Protein AF-A0A9D8X301-F1 (afdb_monomer_lite)

pLDDT: mean 90.21, std 11.29, range [39.44, 98.69]

Secondary structure (DSSP, 8-state):
-HHHHHHHHTT--TTS--HHHHHHHHHHHHHHHHHHHHHHHSS--HHHHHTTTHHHHHHH-TT---HHHHHHHHHHH-TTSTT-TT--SHHHHHHHHHHHHHHHHH-TT----HHHHHHHH-GGGHHHHHHHHHHHHGGG-SSEE---TTSHHHH-HHHHHHHHHHHHHHHHHHHHT---SHHHHHHHHHHHHH-S-GGGS-HHHHHHHHHHHHHHHHT--B-HHHHHHHHHHHHHHHTT-SS-EEPPGGGGGGGTT--TTSPPPPTTB--TT-

Foldseek 3Di:
DLVVLLVLLVVDDVVDLPLRNQLSLQVNLLVLLQLLCCQQQVDGDPCSVCPPVQLNVLSPDPVNDDNVVSVVVCLQPQLLHPPHPNVFDLVSLVSVQSSLQSCVVRPVPNLFHSVLCCLFPPLVCCFQNVLVCCQRPVVSLAQAGADDPVTCCNVPFVSQLVSLVVNLVLLVVLLVPADPDPVVLVVLVVVSVVGRGSVPDGSNSSNSVNQVSSCVRVVFDFASVQSSVSSVVSSVRSVVDSGRDYHDPVVSVPPPDDPSVHHDDGSGGDPVPD

Sequence (274 aa):
MRKFLAKESAKWKEGGSWRLPSVCYTLEHKLAFLEREHYLSGHYSFRGILHDMDKPFCYLNPLFKDEKKIQEFHRKHSCHHAGCAKTNKLEHLIEMYIDWDCAALTKPDKPLNAFETLVHFYPGLIHVMLPVCLVFEVESVKAEIFLHSWHYLGNWKKHNMNIYDEVKSIVYDIMRNFPKSVEEIEAIKQSYQQKPRIMECSPTEIFVLMLLKQKENLNIEIDFAKALSLVSGVYARLAKQDCFVCMPEDVHQGVSGHHYKEIKDCPYKDDAEM

Radius of gyration: 19.42 Å; chains: 1; bounding box: 55×40×49 Å

Structure (mmCIF, N/CA/C/O backbone):
data_AF-A0A9D8X301-F1
#
_entry.id   AF-A0A9D8X301-F1
#
loop_
_atom_site.group_PDB
_atom_site.id
_atom_site.type_symbol
_atom_site.label_atom_id
_atom_site.label_alt_id
_atom_site.label_comp_id
_atom_site.label_asym_id
_atom_site.label_entity_id
_atom_site.label_seq_id
_atom_site.pdbx_PDB_ins_code
_atom_site.Cartn_x
_atom_site.Cartn_y
_atom_site.Cartn_z
_atom_site.occupancy
_atom_site.B_iso_or_equiv
_atom_site.auth_seq_id
_atom_site.auth_comp_id
_atom_site.auth_asym_id
_atom_site.auth_atom_id
_atom_site.pdbx_PDB_model_num
ATOM 1 N N . MET A 1 1 ? -2.711 5.065 -26.687 1.00 83.25 1 MET A N 1
ATOM 2 C CA . MET A 1 1 ? -1.480 5.332 -25.912 1.00 83.25 1 MET A CA 1
ATOM 3 C C . MET A 1 1 ? -0.933 4.079 -25.226 1.00 83.25 1 MET A C 1
ATOM 5 O O . MET A 1 1 ? 0.119 3.632 -25.649 1.00 83.25 1 MET A O 1
ATOM 9 N N . ARG A 1 2 ? -1.636 3.440 -24.273 1.00 83.06 2 ARG A N 1
ATOM 10 C CA . ARG A 1 2 ? -1.138 2.229 -23.573 1.00 83.06 2 ARG A CA 1
ATOM 11 C C . ARG A 1 2 ? -0.643 1.096 -24.478 1.00 83.06 2 ARG A C 1
ATOM 13 O O . ARG A 1 2 ? 0.481 0.661 -24.315 1.00 83.06 2 ARG A O 1
ATOM 20 N N . LYS A 1 3 ? -1.412 0.709 -25.506 1.00 85.88 3 LYS A N 1
ATOM 21 C CA . LYS A 1 3 ? -0.984 -0.313 -26.489 1.00 85.88 3 LYS A CA 1
ATOM 22 C C . LYS A 1 3 ? 0.367 -0.002 -27.151 1.00 85.88 3 LYS A C 1
ATOM 24 O O . LYS A 1 3 ? 1.120 -0.914 -27.460 1.00 85.88 3 LYS A O 1
ATOM 29 N N . PHE A 1 4 ? 0.653 1.279 -27.396 1.00 91.88 4 PHE A N 1
ATOM 30 C CA . PHE A 1 4 ? 1.939 1.703 -27.944 1.00 91.88 4 PHE A CA 1
ATOM 31 C C . PHE A 1 4 ? 3.043 1.579 -26.891 1.00 91.88 4 PHE A C 1
ATOM 33 O O . PHE A 1 4 ? 4.066 0.971 -27.174 1.00 91.88 4 PHE A O 1
ATOM 40 N N . LEU A 1 5 ? 2.807 2.087 -25.677 1.00 91.44 5 LEU A N 1
ATOM 41 C CA . LEU A 1 5 ? 3.773 1.997 -24.580 1.00 91.44 5 LEU A CA 1
ATOM 42 C C . LEU A 1 5 ? 4.135 0.539 -24.266 1.00 91.44 5 LEU A C 1
ATOM 44 O O . LEU A 1 5 ? 5.318 0.231 -24.259 1.00 91.44 5 LEU A O 1
ATOM 48 N N . ALA A 1 6 ? 3.143 -0.350 -24.160 1.00 87.31 6 ALA A N 1
ATOM 49 C CA . ALA A 1 6 ? 3.326 -1.789 -23.953 1.00 87.31 6 ALA A CA 1
ATOM 50 C C . ALA A 1 6 ? 4.157 -2.451 -25.066 1.00 87.31 6 ALA A C 1
ATOM 52 O O . ALA A 1 6 ? 5.045 -3.267 -24.830 1.00 87.31 6 ALA A O 1
ATOM 53 N N . LYS A 1 7 ? 3.882 -2.087 -26.326 1.00 91.62 7 LYS A N 1
ATOM 54 C CA . LYS A 1 7 ? 4.617 -2.616 -27.481 1.00 91.62 7 LYS A CA 1
ATOM 55 C C . LYS A 1 7 ? 6.086 -2.187 -27.467 1.00 91.62 7 LYS A C 1
ATOM 57 O O . LYS A 1 7 ? 6.950 -2.965 -27.864 1.00 91.62 7 LYS A O 1
ATOM 62 N N . GLU A 1 8 ? 6.365 -0.947 -27.078 1.00 92.75 8 GLU A N 1
ATOM 63 C CA . GLU A 1 8 ? 7.728 -0.418 -27.025 1.00 92.75 8 GLU A CA 1
ATOM 64 C C . GLU A 1 8 ? 8.481 -0.877 -25.768 1.00 92.75 8 GLU A C 1
ATOM 66 O O . GLU A 1 8 ? 9.664 -1.201 -25.867 1.00 92.75 8 GLU A O 1
ATOM 71 N N . SER A 1 9 ? 7.808 -0.985 -24.617 1.00 90.19 9 SER A N 1
ATOM 72 C CA . SER A 1 9 ? 8.382 -1.508 -23.371 1.00 90.19 9 SER A CA 1
ATOM 73 C C . SER A 1 9 ? 8.806 -2.973 -23.519 1.00 90.19 9 SER A C 1
ATOM 75 O O . SER A 1 9 ? 9.917 -3.329 -23.129 1.00 90.19 9 SER A O 1
ATOM 77 N N . ALA A 1 10 ? 8.008 -3.795 -24.210 1.00 89.19 10 ALA A N 1
ATOM 78 C CA . ALA A 1 10 ? 8.313 -5.202 -24.497 1.00 89.19 10 ALA A CA 1
ATOM 79 C C . ALA A 1 10 ? 9.584 -5.430 -25.343 1.00 89.19 10 ALA A C 1
ATOM 81 O O . ALA A 1 10 ? 10.057 -6.560 -25.468 1.00 89.19 10 ALA A O 1
ATOM 82 N N . LYS A 1 11 ? 10.159 -4.377 -25.941 1.00 91.81 11 LYS A N 1
ATOM 83 C CA . LYS A 1 11 ? 11.434 -4.467 -26.670 1.00 91.81 11 LYS A CA 1
ATOM 84 C C . LYS A 1 11 ? 12.654 -4.440 -25.747 1.00 91.81 11 LYS A C 1
ATOM 86 O O . LYS A 1 11 ? 13.761 -4.657 -26.241 1.00 91.81 11 LYS A O 1
ATOM 91 N N . TRP A 1 12 ? 12.478 -4.156 -24.452 1.00 91.00 12 TRP A N 1
ATOM 92 C CA . TRP A 1 12 ? 13.572 -4.141 -23.482 1.00 91.00 12 TRP A CA 1
ATOM 93 C C . TRP A 1 12 ? 14.239 -5.521 -23.394 1.00 91.00 12 TRP A C 1
ATOM 95 O O . TRP A 1 12 ? 13.564 -6.547 -23.302 1.00 91.00 12 TRP A O 1
ATOM 105 N N . LYS A 1 13 ? 15.575 -5.548 -23.433 1.00 87.62 13 LYS A N 1
ATOM 106 C CA . LYS A 1 13 ? 16.395 -6.757 -23.282 1.00 87.62 13 LYS A CA 1
ATOM 107 C C . LYS A 1 13 ? 17.695 -6.406 -22.573 1.00 87.62 13 LYS A C 1
ATOM 109 O O . LYS A 1 13 ? 18.278 -5.355 -22.848 1.00 87.62 13 LYS A O 1
ATOM 114 N N . GLU A 1 14 ? 18.184 -7.307 -21.726 1.00 83.62 14 GLU A N 1
ATOM 115 C CA . GLU A 1 14 ? 19.493 -7.147 -21.093 1.00 83.62 14 GLU A CA 1
ATOM 116 C C . GLU A 1 14 ? 20.600 -7.045 -22.160 1.00 83.62 14 GLU A C 1
ATOM 118 O O . GLU A 1 14 ? 20.619 -7.798 -23.133 1.00 83.62 14 GLU A O 1
ATOM 123 N N . GLY A 1 15 ? 21.483 -6.051 -22.021 1.00 81.94 15 GLY A N 1
ATOM 124 C CA . GLY A 1 15 ? 22.527 -5.742 -23.009 1.00 81.94 15 GLY A CA 1
ATOM 125 C C . GLY A 1 15 ? 22.038 -5.051 -24.294 1.00 81.94 15 GLY A C 1
ATOM 126 O O . GLY A 1 15 ? 22.860 -4.716 -25.144 1.00 81.94 15 GLY A O 1
ATOM 127 N N . GLY A 1 16 ? 20.730 -4.814 -24.446 1.00 87.75 16 GLY A N 1
ATOM 128 C CA . GLY A 1 16 ? 20.130 -4.123 -25.590 1.00 87.75 16 GLY A CA 1
ATOM 129 C C . GLY A 1 16 ? 19.962 -2.609 -25.404 1.00 87.75 16 GLY A C 1
ATOM 130 O O . GLY A 1 16 ? 20.385 -2.016 -24.410 1.00 87.75 16 GLY A O 1
ATOM 131 N N . SER A 1 17 ? 19.302 -1.962 -26.374 1.00 89.25 17 SER A N 1
ATOM 132 C CA . SER A 1 17 ? 18.872 -0.564 -26.230 1.00 89.25 17 SER A CA 1
ATOM 133 C C . SER A 1 17 ? 17.761 -0.477 -25.188 1.00 89.25 17 SER A C 1
ATOM 135 O O . SER A 1 17 ? 16.664 -0.986 -25.403 1.00 89.25 17 SER A O 1
ATOM 137 N N . TRP A 1 18 ? 18.051 0.169 -24.064 1.00 93.06 18 TRP A N 1
ATOM 138 C CA . TRP A 1 18 ? 17.139 0.232 -22.924 1.00 93.06 18 TRP A CA 1
ATOM 139 C C . TRP A 1 18 ? 16.389 1.563 -22.822 1.00 93.06 18 TRP A C 1
ATOM 141 O O . TRP A 1 18 ? 15.265 1.580 -22.350 1.00 93.06 18 TRP A O 1
ATOM 151 N N . ARG A 1 19 ? 16.936 2.680 -23.326 1.00 93.94 19 ARG A N 1
ATOM 152 C CA . ARG A 1 19 ? 16.381 4.029 -23.075 1.00 93.94 19 ARG A CA 1
ATOM 153 C C . ARG A 1 19 ? 14.895 4.165 -23.408 1.00 93.94 19 ARG A C 1
ATOM 155 O O . ARG A 1 19 ? 14.101 4.481 -22.530 1.00 93.94 19 ARG A O 1
ATOM 162 N N . LEU A 1 20 ? 14.521 3.945 -24.670 1.00 93.75 20 LEU A N 1
ATOM 163 C CA . LEU A 1 20 ? 13.129 4.092 -25.103 1.00 93.75 20 LEU A CA 1
ATOM 164 C C . LEU A 1 20 ? 12.215 3.031 -24.462 1.00 93.75 20 LEU A C 1
ATOM 166 O O . LEU A 1 20 ? 11.181 3.429 -23.926 1.00 93.75 20 LEU A O 1
ATOM 170 N N . PRO A 1 21 ? 12.579 1.732 -24.426 1.00 94.38 21 PRO A N 1
ATOM 171 C CA . PRO A 1 21 ? 11.776 0.740 -23.716 1.00 94.38 21 PRO A CA 1
ATOM 172 C C . PRO A 1 21 ? 11.538 1.076 -22.238 1.00 94.38 21 PRO A C 1
ATOM 174 O O . PRO A 1 21 ? 10.399 1.002 -21.786 1.00 94.38 21 PRO A O 1
ATOM 177 N N . SER A 1 22 ? 12.560 1.528 -21.504 1.00 93.75 22 SER A N 1
ATOM 178 C CA . SER A 1 22 ? 12.440 1.895 -20.087 1.00 93.75 22 SER A CA 1
ATOM 179 C C . SER A 1 22 ? 11.596 3.156 -19.886 1.00 93.75 22 SER A C 1
ATOM 181 O O . SER A 1 22 ? 10.803 3.211 -18.950 1.00 93.75 22 SER A O 1
ATOM 183 N N . VAL A 1 23 ? 11.677 4.142 -20.791 1.00 95.06 23 VAL A N 1
ATOM 184 C CA . VAL A 1 23 ? 10.749 5.292 -20.804 1.00 95.06 23 VAL A CA 1
ATOM 185 C C . VAL A 1 23 ? 9.314 4.814 -20.993 1.00 95.06 23 VAL A C 1
ATOM 187 O O . VAL A 1 23 ? 8.436 5.184 -20.216 1.00 95.06 23 VAL A O 1
ATOM 190 N N . CYS A 1 24 ? 9.064 3.993 -22.014 1.00 94.31 24 CYS A N 1
ATOM 191 C CA . CYS A 1 24 ? 7.724 3.502 -22.314 1.00 94.31 24 CYS A CA 1
ATOM 192 C C . CYS A 1 24 ? 7.155 2.669 -21.164 1.00 94.31 24 CYS A C 1
ATOM 194 O O . CYS A 1 24 ? 5.998 2.863 -20.804 1.00 94.31 24 CYS A O 1
ATOM 196 N N . TYR A 1 25 ? 7.986 1.832 -20.544 1.00 92.06 25 TYR A N 1
ATOM 197 C CA . TYR A 1 25 ? 7.640 1.061 -19.357 1.00 92.06 25 TYR A CA 1
ATOM 198 C C . TYR A 1 25 ? 7.258 1.954 -18.173 1.00 92.06 25 TYR A C 1
ATOM 200 O O . TYR A 1 25 ? 6.206 1.764 -17.565 1.00 92.06 25 TYR A O 1
ATOM 208 N N . THR A 1 26 ? 8.073 2.965 -17.856 1.00 93.56 26 THR A N 1
ATOM 209 C CA . THR A 1 26 ? 7.761 3.887 -16.758 1.00 93.56 26 THR A CA 1
ATOM 210 C C . THR A 1 26 ? 6.474 4.665 -17.020 1.00 93.56 26 THR A C 1
ATOM 212 O O . THR A 1 26 ? 5.656 4.817 -16.118 1.00 93.56 26 THR A O 1
ATOM 215 N N . LEU A 1 27 ? 6.245 5.121 -18.254 1.00 94.62 27 LEU A N 1
ATOM 216 C CA . LEU A 1 27 ? 5.008 5.820 -18.607 1.00 94.62 27 LEU A CA 1
ATOM 217 C C . LEU A 1 27 ? 3.783 4.897 -18.561 1.00 94.62 27 LEU A C 1
ATOM 219 O O . LEU A 1 27 ? 2.708 5.335 -18.164 1.00 94.62 27 LEU A O 1
ATOM 223 N N . GLU A 1 28 ? 3.928 3.630 -18.946 1.00 92.50 28 GLU A N 1
ATOM 224 C CA . GLU A 1 28 ? 2.868 2.628 -18.823 1.00 92.50 28 GLU A CA 1
ATOM 225 C C . GLU A 1 28 ? 2.497 2.388 -17.356 1.00 92.50 28 GLU A C 1
ATOM 227 O O . GLU A 1 28 ? 1.317 2.466 -17.007 1.00 92.50 28 GLU A O 1
ATOM 232 N N . HIS A 1 29 ? 3.497 2.190 -16.490 1.00 92.62 29 HIS A N 1
ATOM 233 C CA . HIS A 1 29 ? 3.299 2.055 -15.047 1.00 92.62 29 HIS A CA 1
ATOM 234 C C . HIS A 1 29 ? 2.656 3.295 -14.437 1.00 92.62 29 HIS A C 1
ATOM 236 O O . HIS A 1 29 ? 1.669 3.166 -13.727 1.00 92.62 29 HIS A O 1
ATOM 242 N N . LYS A 1 30 ? 3.117 4.494 -14.796 1.00 94.06 30 LYS A N 1
ATOM 243 C CA . LYS A 1 30 ? 2.513 5.747 -14.338 1.00 94.06 30 LYS A CA 1
ATOM 244 C C . LYS A 1 30 ? 1.034 5.861 -14.721 1.00 94.06 30 LYS A C 1
ATOM 246 O O . LYS A 1 30 ? 0.227 6.343 -13.935 1.00 94.06 30 LYS A O 1
ATOM 251 N N . LEU A 1 31 ? 0.646 5.428 -15.923 1.00 93.00 31 LEU A N 1
ATOM 252 C CA . LEU A 1 31 ? -0.770 5.411 -16.305 1.00 93.00 31 LEU A CA 1
ATOM 253 C C . LEU A 1 31 ? -1.571 4.405 -15.472 1.00 93.00 31 LEU A C 1
ATOM 255 O O . LEU A 1 31 ? -2.740 4.652 -15.205 1.00 93.00 31 LEU A O 1
ATOM 259 N N . ALA A 1 32 ? -0.994 3.253 -15.121 1.00 92.50 32 ALA A N 1
ATOM 260 C CA . ALA A 1 32 ? -1.625 2.286 -14.217 1.00 92.50 32 ALA A CA 1
ATOM 261 C C . ALA A 1 32 ? -1.745 2.840 -12.791 1.00 92.50 32 ALA A C 1
ATOM 263 O O . ALA A 1 32 ? -2.814 2.740 -12.197 1.00 92.50 32 ALA A O 1
ATOM 264 N N . PHE A 1 33 ? -0.699 3.512 -12.306 1.00 94.62 33 PHE A N 1
ATOM 265 C CA . PHE A 1 33 ? -0.686 4.228 -11.037 1.00 94.62 33 PHE A CA 1
ATOM 266 C C . PHE A 1 33 ? -1.807 5.262 -10.976 1.00 94.62 33 PHE A C 1
ATOM 268 O O . PHE A 1 33 ? -2.612 5.224 -10.059 1.00 94.62 33 PHE A O 1
ATOM 275 N N . LEU A 1 34 ? -1.903 6.158 -11.966 1.00 94.50 34 LEU A N 1
ATOM 276 C CA . LEU A 1 34 ? -2.914 7.220 -11.985 1.00 94.50 34 LEU A CA 1
ATOM 277 C C . LEU A 1 34 ? -4.338 6.661 -12.017 1.00 94.50 34 LEU A C 1
ATOM 279 O O . LEU A 1 34 ? -5.207 7.153 -11.305 1.00 94.50 34 LEU A O 1
ATOM 283 N N . GLU A 1 35 ? -4.593 5.636 -12.831 1.00 93.12 35 GLU A N 1
ATOM 284 C CA . GLU A 1 35 ? -5.905 4.981 -12.841 1.00 93.12 35 GLU A CA 1
ATOM 285 C C . GLU A 1 35 ? -6.232 4.340 -11.493 1.00 93.12 35 GLU A C 1
ATOM 287 O O . GLU A 1 35 ? -7.360 4.467 -11.020 1.00 93.12 35 GLU A O 1
ATOM 292 N N . ARG A 1 36 ? -5.254 3.690 -10.852 1.00 93.81 36 ARG A N 1
ATOM 293 C CA . ARG A 1 36 ? -5.460 3.074 -9.543 1.00 93.81 36 ARG A CA 1
ATOM 294 C C . ARG A 1 36 ? -5.598 4.113 -8.428 1.00 93.81 36 ARG A C 1
ATOM 296 O O . ARG A 1 36 ? -6.423 3.917 -7.545 1.00 93.81 36 ARG A O 1
ATOM 303 N N . GLU A 1 37 ? -4.870 5.225 -8.495 1.00 95.44 37 GLU A N 1
ATOM 304 C CA . GLU A 1 37 ? -5.028 6.373 -7.598 1.00 95.44 37 GLU A CA 1
ATOM 305 C C . GLU A 1 37 ? -6.455 6.906 -7.684 1.00 95.44 37 GLU A C 1
ATOM 307 O O . GLU A 1 37 ? -7.156 6.901 -6.679 1.00 95.44 37 GLU A O 1
ATOM 312 N N . HIS A 1 38 ? -6.922 7.250 -8.886 1.00 94.75 38 HIS A N 1
ATOM 313 C CA . HIS A 1 38 ? -8.284 7.735 -9.092 1.00 94.75 38 HIS A CA 1
ATOM 314 C C . HIS A 1 38 ? -9.337 6.728 -8.625 1.00 94.75 38 HIS A C 1
ATOM 316 O O . HIS A 1 38 ? -10.303 7.109 -7.971 1.00 94.75 38 HIS A O 1
ATOM 322 N N . TYR A 1 39 ? -9.146 5.440 -8.918 1.00 93.94 39 TYR A N 1
ATOM 323 C CA . TYR A 1 39 ? -10.039 4.392 -8.432 1.00 93.94 39 TYR A CA 1
ATOM 324 C C . TYR A 1 39 ? -10.115 4.365 -6.898 1.00 93.94 39 TYR A C 1
ATOM 326 O O . TYR A 1 39 ? -11.195 4.189 -6.353 1.00 93.94 39 TYR A O 1
ATOM 334 N N . LEU A 1 40 ? -8.999 4.547 -6.189 1.00 93.75 40 LEU A N 1
ATOM 335 C CA . LEU A 1 40 ? -8.947 4.436 -4.726 1.00 93.75 40 LEU A CA 1
ATOM 336 C C . LEU A 1 40 ? -9.224 5.744 -3.972 1.00 93.75 40 LEU A C 1
ATOM 338 O O . LEU A 1 40 ? -9.541 5.693 -2.788 1.00 93.75 40 LEU A O 1
ATOM 342 N N . SER A 1 41 ? -9.029 6.905 -4.595 1.00 92.88 41 SER A N 1
ATOM 343 C CA . SER A 1 41 ? -9.106 8.213 -3.929 1.00 92.88 41 SER A CA 1
ATOM 344 C C . SER A 1 41 ? -10.104 9.175 -4.569 1.00 92.88 41 SER A C 1
ATOM 346 O O . SER A 1 41 ? -10.379 10.219 -3.990 1.00 92.88 41 SER A O 1
ATOM 348 N N . GLY A 1 42 ? -10.621 8.870 -5.760 1.00 92.50 42 GLY A N 1
ATOM 349 C CA . GLY A 1 42 ? -11.494 9.761 -6.524 1.00 92.50 42 GLY A CA 1
ATOM 350 C C . GLY A 1 42 ? -10.787 10.941 -7.197 1.00 92.50 42 GLY A C 1
ATOM 351 O O . GLY A 1 42 ? -11.449 11.758 -7.836 1.00 92.50 42 GLY A O 1
ATOM 352 N N . HIS A 1 43 ? -9.458 11.062 -7.093 1.00 91.81 43 HIS A N 1
ATOM 353 C CA . HIS A 1 43 ? -8.710 12.175 -7.686 1.00 91.81 43 HIS A CA 1
ATOM 354 C C . HIS A 1 43 ? -7.332 11.768 -8.212 1.00 91.81 43 HIS A C 1
ATOM 356 O O . HIS A 1 43 ? -6.827 10.683 -7.938 1.00 91.81 43 HIS A O 1
ATOM 362 N N . TYR A 1 44 ? -6.723 12.669 -8.986 1.00 94.12 44 TYR A N 1
ATOM 363 C CA . TYR A 1 44 ? -5.329 12.569 -9.412 1.00 94.12 44 TYR A CA 1
ATOM 364 C C . TYR A 1 44 ? -4.499 13.572 -8.618 1.00 94.12 44 TYR A C 1
ATOM 366 O O . TYR A 1 44 ? -4.671 14.786 -8.772 1.00 94.12 44 TYR A O 1
ATOM 374 N N . SER A 1 45 ? -3.579 13.093 -7.786 1.00 93.88 45 SER A N 1
ATOM 375 C CA . SER A 1 45 ? -2.763 13.990 -6.974 1.00 93.88 45 SER A CA 1
ATOM 376 C C . SER A 1 45 ? -1.589 14.551 -7.779 1.00 93.88 45 SER A C 1
ATOM 378 O O . SER A 1 45 ? -1.100 13.946 -8.735 1.00 93.88 45 SER A O 1
ATOM 380 N N . PHE A 1 46 ? -1.044 15.697 -7.358 1.00 9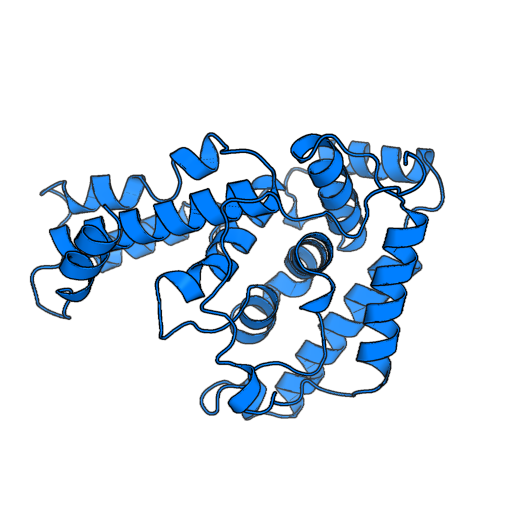3.88 46 PHE A N 1
ATOM 381 C CA . PHE A 1 46 ? 0.210 16.205 -7.934 1.00 93.88 46 PHE A CA 1
ATOM 382 C C . PHE A 1 46 ? 1.363 15.194 -7.815 1.00 93.88 46 PHE A C 1
ATOM 384 O O . PHE A 1 46 ? 2.225 15.145 -8.690 1.00 93.88 46 PHE A O 1
ATOM 391 N N . ARG A 1 47 ? 1.370 14.374 -6.754 1.00 91.88 47 ARG A N 1
ATOM 392 C CA . ARG A 1 47 ? 2.358 13.305 -6.554 1.00 91.88 47 ARG A CA 1
ATOM 393 C C . ARG A 1 47 ? 2.174 12.196 -7.580 1.00 91.88 47 ARG A C 1
ATOM 395 O O . ARG A 1 47 ? 3.147 11.852 -8.236 1.00 91.88 47 ARG A O 1
ATOM 402 N N . GLY A 1 48 ? 0.942 11.739 -7.807 1.00 92.69 48 GLY A N 1
ATOM 403 C CA . GLY A 1 48 ? 0.620 10.780 -8.865 1.00 92.69 48 GLY A CA 1
ATOM 404 C C . GLY A 1 48 ? 0.967 11.301 -10.262 1.00 92.69 48 GLY A C 1
ATOM 405 O O . GLY A 1 48 ? 1.566 10.600 -11.075 1.00 92.69 48 GLY A O 1
ATOM 406 N N . ILE A 1 49 ? 0.693 12.579 -10.544 1.00 93.38 49 ILE A N 1
ATOM 407 C CA . ILE A 1 49 ? 1.047 13.209 -11.829 1.00 93.38 49 ILE A CA 1
ATOM 408 C C . ILE A 1 49 ? 2.568 13.275 -12.031 1.00 93.38 49 ILE A C 1
ATOM 410 O O . ILE A 1 49 ? 3.035 13.191 -13.171 1.00 93.38 49 ILE A O 1
ATOM 414 N N . LEU A 1 50 ? 3.355 13.414 -10.965 1.00 93.44 50 LEU A N 1
ATOM 415 C CA . LEU A 1 50 ? 4.820 13.437 -11.021 1.00 93.44 50 LEU A CA 1
ATOM 416 C C . LEU A 1 50 ? 5.467 12.076 -10.734 1.00 93.44 50 LEU A C 1
ATOM 418 O O . LEU A 1 50 ? 6.692 11.971 -10.814 1.00 93.44 50 LEU A O 1
ATOM 422 N N . HIS A 1 51 ? 4.664 11.049 -10.458 1.00 93.56 51 HIS A N 1
ATOM 423 C CA . HIS A 1 51 ? 5.126 9.721 -10.089 1.00 93.56 51 HIS A CA 1
ATOM 424 C C . HIS A 1 51 ? 6.106 9.177 -11.137 1.00 93.56 51 HIS A C 1
ATOM 426 O O . HIS A 1 51 ? 5.831 9.211 -12.343 1.00 93.56 51 HIS A O 1
ATOM 432 N N . ASP A 1 52 ? 7.275 8.738 -10.663 1.00 93.06 52 ASP A N 1
ATOM 433 C CA . ASP A 1 52 ? 8.385 8.196 -11.452 1.00 93.06 52 ASP A CA 1
ATOM 434 C C . ASP A 1 52 ? 8.921 9.083 -12.596 1.00 93.06 52 ASP A C 1
ATOM 436 O O . ASP A 1 52 ? 9.708 8.622 -13.425 1.00 93.06 52 ASP A O 1
ATOM 440 N N . MET A 1 53 ? 8.554 10.367 -12.676 1.00 93.50 53 MET A N 1
ATOM 441 C CA . MET A 1 53 ? 8.939 11.230 -13.806 1.00 93.50 53 MET A CA 1
ATOM 442 C C . MET A 1 53 ? 10.437 11.578 -13.852 1.00 93.50 53 MET A C 1
ATOM 444 O O . MET A 1 53 ? 10.938 12.001 -14.898 1.00 93.50 53 MET A O 1
ATOM 448 N N . ASP A 1 54 ? 11.175 11.354 -12.764 1.00 92.31 54 ASP A N 1
ATOM 449 C CA . ASP A 1 54 ? 12.636 11.449 -12.731 1.00 92.31 54 ASP A CA 1
ATOM 450 C C . ASP A 1 54 ? 13.307 10.383 -13.616 1.00 92.31 54 ASP A C 1
ATOM 452 O O . ASP A 1 54 ? 14.347 10.656 -14.224 1.00 92.31 54 ASP A O 1
ATOM 456 N N . LYS A 1 55 ? 12.695 9.198 -13.761 1.00 92.50 55 LYS A N 1
ATOM 457 C CA . LYS A 1 55 ? 13.214 8.101 -14.592 1.00 92.50 55 LYS A CA 1
ATOM 458 C C . LYS A 1 55 ? 13.212 8.453 -16.083 1.00 92.50 55 LYS A C 1
ATOM 460 O O . LYS A 1 55 ? 14.304 8.465 -16.650 1.00 92.50 55 LYS A O 1
ATOM 465 N N . PRO A 1 56 ? 12.081 8.803 -16.745 1.00 93.38 56 PRO A N 1
ATOM 466 C CA . PRO A 1 56 ? 12.091 9.187 -18.154 1.00 93.38 56 PRO A CA 1
ATOM 467 C C . PRO A 1 56 ? 13.034 10.350 -18.444 1.00 93.38 56 PRO A C 1
ATOM 469 O O . PRO A 1 56 ? 13.725 10.335 -19.462 1.00 93.38 56 PRO A O 1
ATOM 472 N N . PHE A 1 57 ? 13.110 11.325 -17.532 1.00 93.19 57 PHE A N 1
ATOM 473 C CA . PHE A 1 57 ? 14.055 12.429 -17.648 1.00 93.19 57 PHE A CA 1
ATOM 474 C C . PHE A 1 57 ? 15.507 11.925 -17.688 1.00 93.19 57 PHE A C 1
ATOM 476 O O . PHE A 1 57 ? 16.261 12.273 -18.600 1.00 93.19 57 PHE A O 1
ATOM 483 N N . CYS A 1 58 ? 15.894 11.048 -16.758 1.00 93.62 58 CYS A N 1
ATOM 484 C CA . CYS A 1 58 ? 17.228 10.448 -16.736 1.00 93.62 58 CYS A CA 1
ATOM 485 C C . CYS A 1 58 ? 17.487 9.519 -17.938 1.00 93.62 58 CYS A C 1
ATOM 487 O O . CYS A 1 58 ? 18.578 9.538 -18.504 1.00 93.62 58 CYS A O 1
ATOM 489 N N . TYR A 1 59 ? 16.501 8.724 -18.364 1.00 94.12 59 TYR A N 1
ATOM 490 C CA . TYR A 1 59 ? 16.629 7.800 -19.496 1.00 94.12 59 TYR A CA 1
ATOM 491 C C . TYR A 1 59 ? 16.813 8.514 -20.832 1.00 94.12 59 TYR A C 1
ATOM 493 O O . TYR A 1 59 ? 17.533 8.008 -21.693 1.00 94.12 59 TYR A O 1
ATOM 501 N N . LEU A 1 60 ? 16.190 9.677 -21.021 1.00 93.25 60 LEU A N 1
ATOM 502 C CA . LEU A 1 60 ? 16.331 10.474 -22.241 1.00 93.25 60 LEU A CA 1
ATOM 503 C C . LEU A 1 60 ? 17.588 11.349 -22.233 1.00 93.25 60 LEU A C 1
ATOM 505 O O . LEU A 1 60 ? 18.067 11.740 -23.296 1.00 93.25 60 LEU A O 1
ATOM 509 N N . ASN A 1 61 ? 18.157 11.628 -21.060 1.00 92.75 61 ASN A N 1
ATOM 510 C CA . ASN A 1 61 ? 19.360 12.436 -20.951 1.00 92.75 61 ASN A CA 1
ATOM 511 C C . ASN A 1 61 ? 20.625 11.602 -21.286 1.00 92.75 61 ASN A C 1
ATOM 513 O O . ASN A 1 61 ? 20.932 10.617 -20.600 1.00 92.75 61 ASN A O 1
ATOM 517 N N . PRO A 1 62 ? 21.403 11.985 -22.322 1.00 89.88 62 PRO A N 1
ATOM 518 C CA . PRO A 1 62 ? 22.570 11.226 -22.778 1.00 89.88 62 PRO A CA 1
ATOM 519 C C . PRO A 1 62 ? 23.725 11.196 -21.766 1.00 89.88 62 PRO A C 1
ATOM 521 O O . PRO A 1 62 ? 24.613 10.350 -21.887 1.00 89.88 62 PRO A O 1
ATOM 524 N N . LEU A 1 63 ? 23.717 12.076 -20.758 1.00 91.19 63 LEU A N 1
ATOM 525 C CA . LEU A 1 63 ? 24.727 12.102 -19.698 1.00 91.19 63 LEU A CA 1
ATOM 526 C C . LEU A 1 63 ? 24.650 10.867 -18.787 1.00 91.19 63 LEU A C 1
ATOM 528 O O . LEU A 1 63 ? 25.678 10.418 -18.280 1.00 91.19 63 LEU A O 1
ATOM 532 N N . PHE A 1 64 ? 23.467 10.269 -18.616 1.00 91.12 64 PHE A N 1
ATOM 533 C CA . PHE A 1 64 ? 23.315 9.041 -17.837 1.00 91.12 64 PHE A CA 1
ATOM 534 C C . PHE A 1 64 ? 23.483 7.824 -18.738 1.00 91.12 64 PHE A C 1
ATOM 536 O O . PHE A 1 64 ? 22.688 7.611 -19.647 1.00 91.12 64 PHE A O 1
ATOM 543 N N . LYS A 1 65 ? 24.521 7.019 -18.502 1.00 89.44 65 LYS A N 1
ATOM 544 C CA . LYS A 1 65 ? 24.886 5.883 -19.370 1.00 89.44 65 LYS A CA 1
ATOM 545 C C . LYS A 1 65 ? 24.437 4.516 -18.853 1.00 89.44 65 LYS A C 1
ATOM 547 O O . LYS A 1 65 ? 24.559 3.537 -19.578 1.00 89.44 65 LYS A O 1
ATOM 552 N N . ASP A 1 66 ? 23.939 4.453 -17.624 1.00 91.31 66 ASP A N 1
ATOM 553 C CA . ASP A 1 66 ? 23.683 3.204 -16.911 1.00 91.31 66 ASP A CA 1
ATOM 554 C C . ASP A 1 66 ? 22.270 3.207 -16.323 1.00 91.31 66 ASP A C 1
ATOM 556 O O . ASP A 1 66 ? 21.963 3.984 -15.416 1.00 91.31 66 ASP A O 1
ATOM 560 N N . GLU A 1 67 ? 21.417 2.332 -16.852 1.00 92.38 67 GLU A N 1
ATOM 561 C CA . GLU A 1 67 ? 20.042 2.158 -16.391 1.00 92.38 67 GLU A CA 1
ATOM 562 C C . GLU A 1 67 ? 19.978 1.740 -14.919 1.00 92.38 67 GLU A C 1
ATOM 564 O O . GLU A 1 67 ? 19.157 2.267 -14.164 1.00 92.38 67 GLU A O 1
ATOM 569 N N . LYS A 1 68 ? 20.856 0.824 -14.487 1.00 91.50 68 LYS A N 1
ATOM 570 C CA . LYS A 1 68 ? 20.831 0.271 -13.127 1.00 91.50 68 LYS A CA 1
ATOM 571 C C . LYS A 1 68 ? 21.110 1.370 -12.106 1.00 91.50 68 LYS A C 1
ATOM 573 O O . LYS A 1 68 ? 20.381 1.472 -11.122 1.00 91.50 68 LYS A O 1
ATOM 578 N N . LYS A 1 69 ? 22.059 2.267 -12.395 1.00 93.19 69 LYS A N 1
ATOM 579 C CA . LYS A 1 69 ? 22.347 3.435 -11.541 1.00 93.19 69 LYS A CA 1
ATOM 580 C C . LYS A 1 69 ? 21.178 4.411 -11.443 1.00 93.19 69 LYS A C 1
ATOM 582 O O . LYS A 1 69 ? 20.935 4.945 -10.364 1.00 93.19 69 LYS A O 1
ATOM 587 N N . ILE A 1 70 ? 20.442 4.637 -12.534 1.00 92.94 70 ILE A N 1
ATOM 588 C CA . ILE A 1 70 ? 19.235 5.483 -12.509 1.00 92.94 70 ILE A CA 1
ATOM 589 C C . ILE A 1 70 ? 18.175 4.842 -11.604 1.00 92.94 70 ILE A C 1
ATOM 591 O O . ILE A 1 70 ? 17.611 5.514 -10.745 1.00 92.94 70 ILE A O 1
ATOM 595 N N . GLN A 1 71 ? 17.951 3.532 -11.744 1.00 91.00 71 GLN A N 1
ATOM 596 C CA . GLN A 1 71 ? 17.003 2.789 -10.910 1.00 91.00 71 GLN A CA 1
ATOM 597 C C . GLN A 1 71 ? 17.404 2.793 -9.425 1.00 91.00 71 GLN A C 1
ATOM 599 O O . GLN A 1 71 ? 16.556 2.967 -8.554 1.00 91.00 71 GLN A O 1
ATOM 604 N N . GLU A 1 72 ? 18.690 2.615 -9.114 1.00 91.62 72 GLU A N 1
ATOM 605 C CA . GLU A 1 72 ? 19.218 2.691 -7.745 1.00 91.62 72 GLU A CA 1
ATOM 606 C C . GLU A 1 72 ? 19.057 4.086 -7.142 1.00 91.62 72 GLU A C 1
ATOM 608 O O . GLU A 1 72 ? 18.603 4.216 -6.003 1.00 91.62 72 GLU A O 1
ATOM 613 N N . PHE A 1 73 ? 19.394 5.127 -7.908 1.00 91.31 73 PHE A N 1
ATOM 614 C CA . PHE A 1 73 ? 19.215 6.510 -7.487 1.00 91.31 73 PHE A CA 1
ATOM 615 C C . PHE A 1 73 ? 17.749 6.802 -7.173 1.00 91.31 73 PHE A C 1
ATOM 617 O O . PHE A 1 73 ? 17.455 7.341 -6.106 1.00 91.31 73 PHE A O 1
ATOM 624 N N . HIS A 1 74 ? 16.847 6.404 -8.068 1.00 92.31 74 HIS A N 1
ATOM 625 C CA . HIS A 1 74 ? 15.416 6.566 -7.885 1.00 92.31 74 HIS A CA 1
ATOM 626 C C . HIS A 1 74 ? 14.932 5.865 -6.607 1.00 92.31 74 HIS A C 1
ATOM 628 O O . HIS A 1 74 ? 14.387 6.518 -5.723 1.00 92.31 74 HIS A O 1
ATOM 634 N N . ARG A 1 75 ? 15.229 4.567 -6.429 1.00 89.44 75 ARG A N 1
ATOM 635 C CA . ARG A 1 75 ? 14.832 3.812 -5.221 1.00 89.44 75 ARG A CA 1
ATOM 636 C C . ARG A 1 75 ? 15.329 4.459 -3.927 1.00 89.44 75 ARG A C 1
ATOM 638 O O . ARG A 1 75 ? 14.637 4.446 -2.917 1.00 89.44 75 ARG A O 1
ATOM 645 N N . LYS A 1 76 ? 16.533 5.036 -3.951 1.00 88.06 76 LYS A N 1
ATOM 646 C CA . LYS A 1 76 ? 17.131 5.690 -2.781 1.00 88.06 76 LYS A CA 1
ATOM 647 C C . LYS A 1 76 ? 16.439 7.007 -2.407 1.00 88.06 76 LYS A C 1
ATOM 649 O O . LYS A 1 76 ? 16.416 7.355 -1.226 1.00 88.06 76 LYS A O 1
ATOM 654 N N . HIS A 1 77 ? 15.918 7.758 -3.378 1.00 86.88 77 HIS A N 1
ATOM 655 C CA . HIS A 1 77 ? 15.424 9.124 -3.152 1.00 86.88 77 HIS A CA 1
ATOM 656 C C . HIS A 1 77 ? 13.906 9.281 -3.259 1.00 86.88 77 HIS A C 1
ATOM 658 O O . HIS A 1 77 ? 13.387 10.283 -2.766 1.00 86.88 77 HIS A O 1
ATOM 664 N N . SER A 1 78 ? 13.212 8.311 -3.846 1.00 89.00 78 SER A N 1
ATOM 665 C CA . SER A 1 78 ? 11.760 8.295 -3.973 1.00 89.00 78 SER A CA 1
ATOM 666 C C . SER A 1 78 ? 11.112 7.783 -2.692 1.00 89.00 78 SER A C 1
ATOM 668 O O . SER A 1 78 ? 11.271 6.625 -2.311 1.00 89.00 78 SER A O 1
ATOM 670 N N . CYS A 1 79 ? 10.364 8.659 -2.021 1.00 89.38 79 CYS A N 1
ATOM 671 C CA . CYS A 1 79 ? 9.797 8.398 -0.698 1.00 89.38 79 CYS A CA 1
ATOM 672 C C . CYS A 1 79 ? 8.760 7.262 -0.655 1.00 89.38 79 CYS A C 1
ATOM 674 O O . CYS A 1 79 ? 8.456 6.785 0.435 1.00 89.38 79 CYS A O 1
ATOM 676 N N . HIS A 1 80 ? 8.212 6.847 -1.798 1.00 87.44 80 HIS A N 1
ATOM 677 C CA . HIS A 1 80 ? 7.269 5.730 -1.907 1.00 87.44 80 HIS A CA 1
ATOM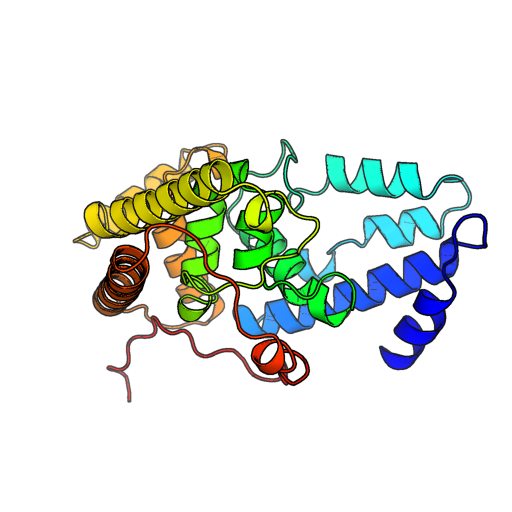 678 C C . HIS A 1 80 ? 7.959 4.360 -2.047 1.00 87.44 80 HIS A C 1
ATOM 680 O O . HIS A 1 80 ? 7.285 3.338 -2.040 1.00 87.44 80 HIS A O 1
ATOM 686 N N . HIS A 1 81 ? 9.297 4.300 -2.138 1.00 88.44 81 HIS A N 1
ATOM 687 C CA . HIS A 1 81 ? 10.023 3.023 -2.145 1.00 88.44 81 HIS A CA 1
ATOM 688 C C . HIS A 1 81 ? 10.313 2.531 -0.730 1.00 88.44 81 HIS A C 1
ATOM 690 O O . HIS A 1 81 ? 10.724 3.292 0.152 1.00 88.44 81 HIS A O 1
ATOM 696 N N . ALA A 1 82 ? 10.177 1.219 -0.540 1.00 81.19 82 ALA A N 1
ATOM 697 C CA . ALA A 1 82 ? 10.574 0.546 0.687 1.00 81.19 82 ALA A CA 1
ATOM 698 C C . ALA A 1 82 ? 12.057 0.814 1.011 1.00 81.19 82 ALA A C 1
ATOM 700 O O . ALA A 1 82 ? 12.935 0.663 0.160 1.00 81.19 82 ALA A O 1
ATOM 701 N N . GLY A 1 83 ? 12.336 1.209 2.256 1.00 77.62 83 GLY A N 1
ATOM 702 C CA . GLY A 1 83 ? 13.692 1.518 2.725 1.00 77.62 83 GLY A CA 1
ATOM 703 C C . GLY A 1 83 ? 14.184 2.935 2.405 1.00 77.62 83 GLY A C 1
ATOM 704 O O . GLY A 1 83 ? 15.319 3.272 2.751 1.00 77.62 83 GLY A O 1
ATOM 705 N N . CYS A 1 84 ? 13.362 3.796 1.793 1.00 83.38 84 CYS A N 1
ATOM 706 C CA . CYS A 1 84 ? 13.715 5.203 1.643 1.00 83.38 84 CYS A CA 1
ATOM 707 C C . CYS A 1 84 ? 13.690 5.913 3.009 1.00 83.38 84 CYS A C 1
ATOM 709 O O . CYS A 1 84 ? 12.657 6.030 3.663 1.00 83.38 84 CYS A O 1
ATOM 711 N N . ALA A 1 85 ? 14.823 6.487 3.425 1.00 80.12 85 ALA A N 1
ATOM 712 C CA . ALA A 1 85 ? 14.926 7.223 4.692 1.00 80.12 85 ALA A CA 1
ATOM 713 C C . ALA A 1 85 ? 14.034 8.483 4.762 1.00 80.12 85 ALA A C 1
ATOM 715 O O . ALA A 1 85 ? 13.897 9.090 5.823 1.00 80.12 85 ALA A O 1
ATOM 716 N N . LYS A 1 86 ? 13.460 8.901 3.626 1.00 84.19 86 LYS A N 1
ATOM 717 C CA . LYS A 1 86 ? 12.576 10.065 3.501 1.00 84.19 86 LYS A CA 1
ATOM 718 C C . LYS A 1 86 ? 11.087 9.697 3.543 1.00 84.19 86 LYS A C 1
ATOM 720 O O . LYS A 1 86 ? 10.247 10.592 3.456 1.00 84.19 86 LYS A O 1
ATOM 725 N N . THR A 1 87 ? 10.735 8.418 3.688 1.00 87.62 87 THR A N 1
ATOM 726 C CA . THR A 1 87 ? 9.348 7.984 3.894 1.00 87.62 87 THR A CA 1
ATOM 727 C C . THR A 1 87 ? 8.849 8.480 5.252 1.00 87.62 87 THR A C 1
ATOM 729 O O . THR A 1 87 ? 9.114 7.883 6.290 1.00 87.62 87 THR A O 1
ATOM 732 N N . ASN A 1 88 ? 8.174 9.632 5.259 1.00 89.75 88 ASN A N 1
ATOM 733 C CA . ASN A 1 88 ? 7.755 10.299 6.493 1.00 89.75 88 ASN A CA 1
ATOM 734 C C . ASN A 1 88 ? 6.298 10.790 6.518 1.00 89.75 88 ASN A C 1
ATOM 736 O O . ASN A 1 88 ? 5.888 11.319 7.544 1.00 89.75 88 ASN A O 1
ATOM 740 N N . LYS A 1 89 ? 5.522 10.616 5.442 1.00 93.06 89 LYS A N 1
ATOM 741 C CA . LYS A 1 89 ? 4.141 11.110 5.319 1.00 93.06 89 LYS A CA 1
ATOM 742 C C . LYS A 1 89 ? 3.180 9.991 4.954 1.00 93.06 89 LYS A C 1
ATOM 744 O O . LYS A 1 89 ? 3.576 9.052 4.266 1.00 93.06 89 LYS A O 1
ATOM 749 N N . LEU A 1 90 ? 1.917 10.157 5.332 1.00 94.12 90 LEU A N 1
ATOM 750 C CA . LEU A 1 90 ? 0.831 9.252 4.961 1.00 94.12 90 LEU A CA 1
ATOM 751 C C . LEU A 1 90 ? 0.717 9.079 3.438 1.00 94.12 90 LEU A C 1
ATOM 753 O O . LEU A 1 90 ? 0.596 7.958 2.957 1.00 94.12 90 LEU A O 1
ATOM 757 N N . GLU A 1 91 ? 0.864 10.163 2.670 1.00 94.56 91 GLU A N 1
ATOM 758 C CA . GLU A 1 91 ? 0.825 10.113 1.203 1.00 94.56 91 GLU A CA 1
ATOM 759 C C . GLU A 1 91 ? 1.915 9.209 0.614 1.00 94.56 91 GLU A C 1
ATOM 761 O O . GLU A 1 91 ? 1.681 8.571 -0.404 1.00 94.56 91 GLU A O 1
ATOM 766 N N . HIS A 1 92 ? 3.079 9.092 1.262 1.00 95.38 92 HIS A N 1
ATOM 767 C CA . HIS A 1 92 ? 4.134 8.190 0.790 1.00 95.38 92 HIS A CA 1
ATOM 768 C C . HIS A 1 92 ? 3.741 6.717 0.942 1.00 95.38 92 HIS A C 1
ATOM 770 O O . HIS A 1 92 ? 4.137 5.898 0.118 1.00 95.38 92 HIS A O 1
ATOM 776 N N . LEU A 1 93 ? 2.960 6.385 1.976 1.00 96.56 93 LEU A N 1
ATOM 777 C CA . LEU A 1 93 ? 2.430 5.036 2.158 1.00 96.56 93 LEU A CA 1
ATOM 778 C C . LEU A 1 93 ? 1.323 4.735 1.138 1.00 96.56 93 LEU A C 1
ATOM 780 O O . LEU A 1 93 ? 1.255 3.624 0.626 1.00 96.56 93 LEU A O 1
ATOM 784 N N . ILE A 1 94 ? 0.496 5.731 0.796 1.00 96.81 94 ILE A N 1
ATOM 785 C CA . ILE A 1 94 ? -0.518 5.609 -0.266 1.00 96.81 94 ILE A CA 1
ATOM 786 C C . ILE A 1 94 ? 0.154 5.361 -1.620 1.00 96.81 94 ILE A C 1
ATOM 788 O O . ILE A 1 94 ? -0.211 4.415 -2.309 1.00 96.81 94 ILE A O 1
ATOM 792 N N . GLU A 1 95 ? 1.163 6.163 -1.979 1.00 96.56 95 GLU A N 1
ATOM 793 C CA . GLU A 1 95 ? 1.946 5.959 -3.205 1.00 96.56 95 GLU A CA 1
ATOM 794 C C . GLU A 1 95 ? 2.561 4.545 -3.233 1.00 96.56 95 GLU A C 1
ATOM 796 O O . GLU A 1 95 ? 2.427 3.841 -4.227 1.00 96.56 95 GLU A O 1
ATOM 801 N N . MET A 1 96 ? 3.152 4.083 -2.123 1.00 96.62 96 MET A N 1
ATOM 802 C CA . MET A 1 96 ? 3.733 2.735 -2.020 1.00 96.62 96 MET A CA 1
ATOM 803 C C . MET A 1 96 ? 2.691 1.625 -2.212 1.00 96.62 96 MET A C 1
ATOM 805 O O . MET A 1 96 ? 2.950 0.640 -2.901 1.00 96.62 96 MET A O 1
ATOM 809 N N . TYR A 1 97 ? 1.508 1.785 -1.615 1.00 96.94 97 TYR A N 1
ATOM 810 C CA . TYR A 1 97 ? 0.403 0.847 -1.779 1.00 96.94 97 TYR A CA 1
ATOM 811 C C . TYR A 1 97 ? -0.045 0.769 -3.244 1.00 96.94 97 TYR A C 1
ATOM 813 O O . TYR A 1 97 ? -0.137 -0.324 -3.801 1.00 96.94 97 TYR A O 1
ATOM 821 N N . ILE A 1 98 ? -0.274 1.922 -3.882 1.00 95.88 98 ILE A N 1
ATOM 822 C CA . ILE A 1 98 ? -0.710 2.002 -5.283 1.00 95.88 98 ILE A CA 1
ATOM 823 C C . ILE A 1 98 ? 0.347 1.397 -6.211 1.00 95.88 98 ILE A C 1
ATOM 825 O O . ILE A 1 98 ? -0.012 0.642 -7.115 1.00 95.88 98 ILE A O 1
ATOM 829 N N . ASP A 1 99 ? 1.633 1.673 -5.981 1.00 94.44 99 ASP A N 1
ATOM 830 C CA . ASP A 1 99 ? 2.749 1.102 -6.744 1.00 94.44 99 ASP A CA 1
ATOM 831 C C . ASP A 1 99 ? 2.719 -0.422 -6.752 1.00 94.44 99 ASP A C 1
ATOM 833 O O . ASP A 1 99 ? 2.874 -1.044 -7.806 1.00 94.44 99 ASP A O 1
ATOM 837 N N . TRP A 1 100 ? 2.542 -1.024 -5.572 1.00 94.50 100 TRP A N 1
ATOM 838 C CA . TRP A 1 100 ? 2.487 -2.475 -5.423 1.00 94.50 100 TRP A CA 1
ATOM 839 C C . TRP A 1 100 ? 1.253 -3.048 -6.094 1.00 94.50 100 TRP A C 1
ATOM 841 O O . TRP A 1 100 ? 1.353 -4.011 -6.847 1.00 94.50 100 TRP A O 1
ATOM 851 N N . ASP A 1 101 ? 0.107 -2.420 -5.871 1.00 92.50 101 ASP A N 1
ATOM 852 C CA . ASP A 1 101 ? -1.166 -2.941 -6.333 1.00 92.50 101 ASP A CA 1
ATOM 853 C C . ASP A 1 101 ? -1.336 -2.836 -7.856 1.00 92.50 101 ASP A C 1
ATOM 855 O O . ASP A 1 101 ? -1.788 -3.767 -8.520 1.00 92.50 101 ASP A O 1
ATOM 859 N N . CYS A 1 102 ? -0.899 -1.723 -8.453 1.00 91.06 102 CYS A N 1
ATOM 860 C CA . CYS A 1 102 ? -0.956 -1.539 -9.902 1.00 91.06 102 CYS A CA 1
ATOM 861 C C . CYS A 1 102 ? 0.183 -2.255 -10.651 1.00 91.06 102 CYS A C 1
ATOM 863 O O . CYS A 1 102 ? 0.158 -2.309 -11.884 1.00 91.06 102 CYS A O 1
ATOM 865 N N . ALA A 1 103 ? 1.178 -2.821 -9.950 1.00 88.31 103 ALA A N 1
ATOM 866 C CA . ALA A 1 103 ? 2.291 -3.528 -10.585 1.00 88.31 103 ALA A CA 1
ATOM 867 C C . ALA A 1 103 ? 1.814 -4.728 -11.412 1.00 88.31 103 ALA A C 1
ATOM 869 O O . ALA A 1 103 ? 2.320 -4.924 -12.516 1.00 88.31 103 ALA A O 1
ATOM 870 N N . ALA A 1 104 ? 0.809 -5.466 -10.932 1.00 82.50 104 ALA A N 1
ATOM 871 C CA . ALA A 1 104 ? 0.224 -6.603 -11.643 1.00 82.50 104 ALA A CA 1
ATOM 872 C C . ALA A 1 104 ? -0.368 -6.221 -13.013 1.00 82.50 104 ALA A C 1
ATOM 874 O O . ALA A 1 104 ? -0.403 -7.040 -13.929 1.00 82.50 104 ALA A O 1
ATOM 875 N N . LEU A 1 105 ? -0.775 -4.957 -13.194 1.00 79.38 105 LEU A N 1
ATOM 876 C CA . LEU A 1 105 ? -1.333 -4.461 -14.457 1.00 79.38 105 LEU A CA 1
ATOM 877 C C . LEU A 1 105 ? -0.274 -4.263 -15.540 1.00 79.38 105 LEU A C 1
ATOM 879 O O . LEU A 1 105 ? -0.595 -4.306 -16.726 1.00 79.38 105 LEU A O 1
ATOM 883 N N . THR A 1 106 ? 0.974 -4.004 -15.147 1.00 78.69 106 THR A N 1
ATOM 884 C CA . THR A 1 106 ? 2.067 -3.692 -16.082 1.00 78.69 106 THR A CA 1
ATOM 885 C C . THR A 1 106 ? 3.186 -4.726 -16.072 1.00 78.69 106 THR A C 1
ATOM 887 O O . THR A 1 106 ? 4.101 -4.647 -16.893 1.00 78.69 106 THR A O 1
ATOM 890 N N . LYS A 1 107 ? 3.134 -5.699 -15.155 1.00 76.25 107 LYS A N 1
ATOM 891 C CA . LYS A 1 107 ? 4.173 -6.710 -14.936 1.00 76.25 107 LYS A CA 1
ATOM 892 C C . LYS A 1 107 ? 3.515 -8.076 -14.739 1.00 76.25 107 LYS A C 1
ATOM 894 O O . LYS A 1 107 ? 3.142 -8.411 -13.616 1.00 76.25 107 LYS A O 1
ATOM 899 N N . PRO A 1 108 ? 3.389 -8.883 -15.807 1.00 69.25 108 PRO A N 1
ATOM 900 C CA . PRO A 1 108 ? 2.836 -10.235 -15.710 1.00 69.25 108 PRO A CA 1
ATOM 901 C C . PRO A 1 108 ? 3.595 -11.136 -14.720 1.00 69.25 108 PRO A C 1
ATOM 903 O O . PRO A 1 108 ? 3.031 -12.086 -14.192 1.00 69.25 108 PRO A O 1
ATOM 906 N N . ASP A 1 109 ? 4.871 -10.834 -14.459 1.00 68.81 109 ASP A N 1
ATOM 907 C CA . ASP A 1 109 ? 5.738 -11.518 -13.495 1.00 68.81 109 ASP A CA 1
ATOM 908 C C . ASP A 1 109 ? 5.519 -11.091 -12.032 1.00 68.81 109 ASP A C 1
ATOM 910 O O . ASP A 1 109 ? 6.063 -11.727 -11.128 1.00 68.81 109 ASP A O 1
ATOM 914 N N . LYS A 1 110 ? 4.720 -10.045 -11.778 1.00 75.81 110 LYS A N 1
ATOM 915 C CA . LYS A 1 110 ? 4.367 -9.570 -10.430 1.00 75.81 110 LYS A CA 1
ATOM 916 C C . LYS A 1 110 ? 2.859 -9.656 -10.208 1.00 75.81 110 LYS A C 1
ATOM 918 O O . LYS A 1 110 ? 2.197 -8.624 -10.155 1.00 75.81 110 LYS A O 1
ATOM 923 N N . PRO A 1 111 ? 2.307 -10.871 -10.090 1.00 80.81 111 PRO A N 1
ATOM 924 C CA . PRO A 1 111 ? 0.863 -11.065 -10.074 1.00 80.81 111 PRO A CA 1
ATOM 925 C C . PRO A 1 111 ? 0.223 -10.696 -8.722 1.00 80.81 111 PRO A C 1
ATOM 927 O O . PRO A 1 111 ? -0.995 -10.606 -8.634 1.00 80.81 111 PRO A O 1
ATOM 930 N N . LEU A 1 112 ? 1.036 -10.475 -7.686 1.00 89.06 112 LEU A N 1
ATOM 931 C CA . LEU A 1 112 ? 0.595 -10.233 -6.316 1.00 89.06 112 LEU A CA 1
ATOM 932 C C . LEU A 1 112 ? -0.161 -8.908 -6.162 1.00 89.06 112 LEU A C 1
ATOM 934 O O . LEU A 1 112 ? 0.244 -7.889 -6.723 1.00 89.06 112 LEU A O 1
ATOM 938 N N . ASN A 1 113 ? -1.187 -8.903 -5.309 1.00 92.06 113 ASN A N 1
ATOM 939 C CA . ASN A 1 113 ? -1.773 -7.654 -4.812 1.00 92.06 113 ASN A CA 1
ATOM 940 C C . ASN A 1 113 ? -0.839 -6.957 -3.795 1.00 92.06 113 ASN A C 1
ATOM 942 O O . ASN A 1 113 ? 0.225 -7.475 -3.434 1.00 92.06 113 ASN A O 1
ATOM 946 N N . ALA A 1 114 ? -1.218 -5.772 -3.307 1.00 94.94 114 ALA A N 1
ATOM 947 C CA . ALA A 1 114 ? -0.392 -5.028 -2.351 1.00 94.94 114 ALA A CA 1
ATOM 948 C C . ALA A 1 114 ? -0.144 -5.749 -1.009 1.00 94.94 114 ALA A C 1
ATOM 950 O O . ALA A 1 114 ? 0.981 -5.709 -0.507 1.00 94.94 114 ALA A O 1
ATOM 951 N N . PHE A 1 115 ? -1.144 -6.428 -0.433 1.00 97.00 115 PHE A N 1
ATOM 952 C CA . PHE A 1 115 ? -0.972 -7.185 0.815 1.00 97.00 115 PHE A CA 1
ATOM 953 C C . PHE A 1 115 ? -0.039 -8.384 0.618 1.00 97.00 115 PHE A C 1
ATOM 955 O O . PHE A 1 115 ? 0.873 -8.617 1.410 1.00 97.00 115 PHE A O 1
ATOM 962 N N . GLU A 1 116 ? -0.210 -9.114 -0.479 1.00 95.25 116 GLU A N 1
ATOM 963 C CA . GLU A 1 116 ? 0.664 -10.228 -0.833 1.00 95.25 116 GLU A CA 1
ATOM 964 C C . GLU A 1 116 ? 2.097 -9.749 -1.083 1.00 95.25 116 GLU A C 1
ATOM 966 O O . GLU A 1 116 ? 3.049 -10.351 -0.584 1.00 95.25 116 GLU A O 1
ATOM 971 N N . THR A 1 117 ? 2.259 -8.623 -1.783 1.00 94.88 117 THR A N 1
ATOM 972 C CA . THR A 1 117 ? 3.556 -7.968 -1.994 1.00 94.88 117 THR A CA 1
ATOM 973 C C . THR A 1 117 ? 4.220 -7.601 -0.667 1.00 94.88 117 THR A C 1
ATOM 975 O O . THR A 1 117 ? 5.418 -7.840 -0.499 1.00 94.88 117 THR A O 1
ATOM 978 N N . LEU A 1 118 ? 3.451 -7.075 0.292 1.00 97.19 118 LEU A N 1
ATOM 979 C CA . LEU A 1 118 ? 3.926 -6.732 1.630 1.00 97.19 118 LEU A CA 1
ATOM 980 C C . LEU A 1 118 ? 4.495 -7.953 2.363 1.00 97.19 118 LEU A C 1
ATOM 982 O O . LEU A 1 118 ? 5.644 -7.915 2.804 1.00 97.19 118 LEU A O 1
ATOM 986 N N . VAL A 1 119 ? 3.727 -9.041 2.470 1.00 96.62 119 VAL A N 1
ATOM 987 C CA . VAL A 1 119 ? 4.140 -10.225 3.250 1.00 96.62 119 VAL A CA 1
ATOM 988 C C . VAL A 1 119 ? 5.227 -11.052 2.559 1.00 96.62 119 VAL A C 1
ATOM 990 O O . VAL A 1 119 ? 5.993 -11.736 3.237 1.00 96.62 119 VAL A O 1
ATOM 993 N N . HIS A 1 120 ? 5.337 -10.975 1.229 1.00 94.19 120 HIS A N 1
ATOM 994 C CA . HIS A 1 120 ? 6.423 -11.618 0.490 1.00 94.19 120 HIS A CA 1
ATOM 995 C C . HIS A 1 120 ? 7.715 -10.803 0.570 1.00 94.19 120 HIS A C 1
ATOM 997 O O . HIS A 1 120 ? 8.740 -11.293 1.036 1.00 94.19 120 HIS A O 1
ATOM 1003 N N . PHE A 1 121 ? 7.685 -9.551 0.118 1.00 93.44 121 PHE A N 1
ATOM 1004 C CA . PHE A 1 121 ? 8.912 -8.815 -0.186 1.00 93.44 121 PHE A CA 1
ATOM 1005 C C . PHE A 1 121 ? 9.303 -7.788 0.869 1.00 93.44 121 PHE A C 1
ATOM 1007 O O . PHE A 1 121 ? 10.475 -7.409 0.937 1.00 93.44 121 PHE A O 1
ATOM 1014 N N . TYR A 1 122 ? 8.357 -7.341 1.696 1.00 95.50 122 TYR A N 1
ATOM 1015 C CA . TYR A 1 122 ? 8.573 -6.242 2.632 1.00 95.50 122 TYR A CA 1
ATOM 1016 C C . TYR A 1 122 ? 8.076 -6.539 4.056 1.00 95.50 122 TYR A C 1
ATOM 1018 O O . TYR A 1 122 ? 7.467 -5.658 4.666 1.00 95.50 122 TYR A O 1
ATOM 1026 N N . PRO A 1 123 ? 8.375 -7.716 4.649 1.00 95.25 123 PRO A N 1
ATOM 1027 C CA . PRO A 1 123 ? 7.859 -8.070 5.972 1.00 95.25 123 PRO A CA 1
ATOM 1028 C C . PRO A 1 123 ? 8.245 -7.055 7.062 1.00 95.25 123 PRO A C 1
ATOM 1030 O O . PRO A 1 123 ? 7.448 -6.742 7.934 1.00 95.25 123 PRO A O 1
ATOM 1033 N N . GLY A 1 124 ? 9.418 -6.419 6.953 1.00 94.81 124 GLY A N 1
ATOM 1034 C CA . GLY A 1 124 ? 9.830 -5.355 7.880 1.00 94.81 124 GLY A CA 1
ATOM 1035 C C . GLY A 1 124 ? 8.958 -4.088 7.856 1.00 94.81 124 GLY A C 1
ATOM 1036 O O . GLY A 1 124 ? 9.136 -3.220 8.706 1.00 94.81 124 GLY A O 1
ATOM 1037 N N . LEU A 1 125 ? 8.030 -3.953 6.903 1.00 96.56 125 LEU A N 1
ATOM 1038 C CA . LEU A 1 125 ? 7.084 -2.839 6.801 1.00 96.56 125 LEU A CA 1
ATOM 1039 C C . LEU A 1 125 ? 5.657 -3.215 7.222 1.00 96.56 125 LEU A C 1
ATOM 1041 O O . LEU A 1 125 ? 4.770 -2.372 7.104 1.00 96.56 125 LEU A O 1
ATOM 1045 N N . ILE A 1 126 ? 5.401 -4.431 7.724 1.00 97.94 126 ILE A N 1
ATOM 1046 C CA . ILE A 1 126 ? 4.036 -4.864 8.079 1.00 97.94 126 ILE A CA 1
ATOM 1047 C C . ILE A 1 126 ? 3.405 -3.906 9.096 1.00 97.94 126 ILE A C 1
ATOM 1049 O O . ILE A 1 126 ? 2.277 -3.464 8.886 1.00 97.94 126 ILE A O 1
ATOM 1053 N N . HIS A 1 127 ? 4.157 -3.482 10.115 1.00 96.62 127 HIS A N 1
ATOM 1054 C CA . HIS A 1 127 ? 3.709 -2.513 11.126 1.00 96.62 127 HIS A CA 1
ATOM 1055 C C . HIS A 1 127 ? 3.164 -1.184 10.563 1.00 96.62 127 HIS A C 1
ATOM 1057 O O . HIS A 1 127 ? 2.299 -0.578 11.191 1.00 96.62 127 HIS A O 1
ATOM 1063 N N . VAL A 1 128 ? 3.615 -0.739 9.384 1.00 96.31 128 VAL A N 1
ATOM 1064 C CA . VAL A 1 128 ? 3.158 0.518 8.759 1.00 96.31 128 VAL A CA 1
ATOM 1065 C C . VAL A 1 128 ? 2.222 0.308 7.576 1.00 96.31 128 VAL A C 1
ATOM 1067 O O . VAL A 1 128 ? 1.282 1.078 7.403 1.00 96.31 128 VAL A O 1
ATOM 1070 N N . MET A 1 129 ? 2.447 -0.723 6.760 1.00 98.19 129 MET A N 1
ATOM 1071 C CA . MET A 1 129 ? 1.711 -0.928 5.510 1.00 98.19 129 MET A CA 1
ATOM 1072 C C . MET A 1 129 ? 0.495 -1.842 5.661 1.00 98.19 129 MET A C 1
ATOM 1074 O O . MET A 1 129 ? -0.429 -1.737 4.856 1.00 98.19 129 MET A O 1
ATOM 1078 N N . LEU A 1 130 ? 0.432 -2.700 6.685 1.00 98.62 130 LEU A N 1
ATOM 1079 C CA . LEU A 1 130 ? -0.769 -3.500 6.942 1.00 98.62 130 LEU A CA 1
ATOM 1080 C C . LEU A 1 130 ? -2.001 -2.633 7.265 1.00 98.62 130 LEU A C 1
ATOM 1082 O O . LEU A 1 130 ? -3.046 -2.885 6.664 1.00 98.62 130 LEU A O 1
ATOM 1086 N N . PRO A 1 131 ? -1.907 -1.575 8.103 1.00 98.62 131 PRO A N 1
ATOM 1087 C CA . PRO A 1 131 ? -2.987 -0.599 8.259 1.00 98.62 131 PRO A CA 1
ATOM 1088 C C . PRO A 1 131 ? -3.487 -0.024 6.929 1.00 98.62 131 PRO A C 1
ATOM 1090 O O . PRO A 1 131 ? -4.686 0.133 6.721 1.00 98.62 131 PRO A O 1
ATOM 1093 N N . VAL A 1 132 ? -2.569 0.255 6.002 1.00 98.56 132 VAL A N 1
ATOM 1094 C CA . VAL A 1 132 ? -2.896 0.807 4.682 1.00 98.56 132 VAL A CA 1
ATOM 1095 C C . VAL A 1 132 ? -3.634 -0.221 3.826 1.00 98.56 132 VAL A C 1
ATOM 1097 O O . VAL A 1 132 ? -4.647 0.111 3.214 1.00 98.56 132 VAL A O 1
ATOM 1100 N N . CYS A 1 133 ? -3.181 -1.479 3.840 1.00 98.44 133 CYS A N 1
ATOM 1101 C CA . CYS A 1 133 ? -3.855 -2.577 3.147 1.00 98.44 133 CYS A CA 1
ATOM 1102 C C . CYS A 1 133 ? -5.276 -2.794 3.669 1.00 98.44 133 CYS A C 1
ATOM 1104 O O . CYS A 1 133 ? -6.190 -2.961 2.865 1.00 98.44 133 CYS A O 1
ATOM 1106 N N . LEU A 1 134 ? -5.467 -2.738 4.993 1.00 98.56 134 LEU A N 1
ATOM 1107 C CA . LEU A 1 134 ? -6.790 -2.831 5.604 1.00 98.56 134 LEU A CA 1
ATOM 1108 C C . LEU A 1 134 ? -7.706 -1.720 5.084 1.00 98.56 134 LEU A C 1
ATOM 1110 O O . LEU A 1 134 ? -8.809 -2.031 4.658 1.00 98.56 134 LEU A O 1
ATOM 1114 N N . VAL A 1 135 ? -7.246 -0.462 5.036 1.00 98.25 135 VAL A N 1
ATOM 1115 C CA . VAL A 1 135 ? -8.097 0.646 4.571 1.00 98.25 135 VAL A CA 1
ATOM 1116 C C . VAL A 1 135 ? -8.462 0.538 3.088 1.00 98.25 135 VAL A C 1
ATOM 1118 O O . VAL A 1 135 ? -9.609 0.775 2.717 1.00 98.25 135 VAL A O 1
ATOM 1121 N N . PHE A 1 136 ? -7.514 0.198 2.216 1.00 96.44 136 PHE A N 1
ATOM 1122 C CA . PHE A 1 136 ? -7.792 0.207 0.779 1.00 96.44 136 PHE A CA 1
ATOM 1123 C C . PHE A 1 136 ? -8.479 -1.064 0.277 1.00 96.44 136 PHE A C 1
ATOM 1125 O O . PHE A 1 136 ? -9.352 -0.971 -0.582 1.00 96.44 136 PHE A O 1
ATOM 1132 N N . GLU A 1 137 ? -8.129 -2.244 0.791 1.00 95.06 137 GLU A N 1
ATOM 1133 C CA . GLU A 1 137 ? -8.649 -3.541 0.336 1.00 95.06 137 GLU A CA 1
ATOM 1134 C C . GLU A 1 137 ? -8.757 -4.521 1.519 1.00 95.06 137 GLU A C 1
ATOM 1136 O O . GLU A 1 137 ? -8.048 -5.526 1.572 1.00 95.06 137 GLU A O 1
ATOM 1141 N N . VAL A 1 138 ? -9.654 -4.251 2.476 1.00 96.69 138 VAL A N 1
ATOM 1142 C CA . VAL A 1 138 ? -9.826 -5.065 3.700 1.00 96.69 138 VAL A CA 1
ATOM 1143 C C . VAL A 1 138 ? -9.982 -6.571 3.436 1.00 96.69 138 VAL A C 1
ATOM 1145 O O . VAL A 1 138 ? -9.427 -7.392 4.162 1.00 96.69 138 VAL A O 1
ATOM 1148 N N . GLU A 1 139 ? -10.668 -6.948 2.356 1.00 94.00 139 GLU A N 1
ATOM 1149 C CA . GLU A 1 139 ? -10.887 -8.351 1.976 1.00 94.00 139 GLU A CA 1
ATOM 1150 C C . GLU A 1 139 ? -9.646 -9.034 1.378 1.00 94.00 139 GLU A C 1
ATOM 1152 O O . GLU A 1 139 ? -9.575 -10.264 1.336 1.00 94.00 139 GLU A O 1
ATOM 1157 N N . SER A 1 140 ? -8.647 -8.262 0.937 1.00 93.56 140 SER A N 1
ATOM 1158 C CA . SER A 1 140 ? -7.364 -8.814 0.479 1.00 93.56 140 SER A CA 1
ATOM 1159 C C . SER A 1 140 ? -6.499 -9.314 1.638 1.00 93.56 140 SER A C 1
ATOM 1161 O O . SER A 1 140 ? -5.639 -10.168 1.430 1.00 93.56 140 SER A O 1
ATOM 11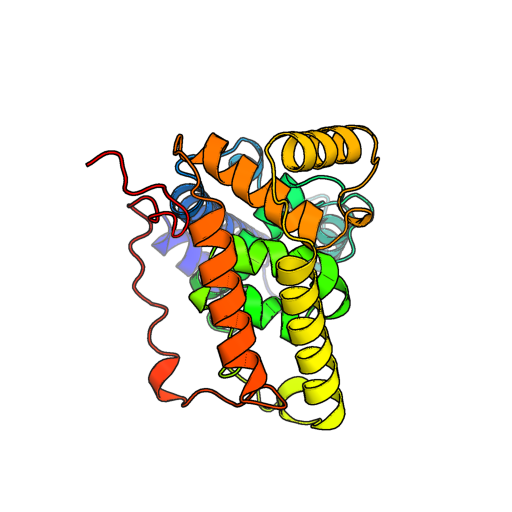63 N N . VAL A 1 141 ? -6.748 -8.833 2.863 1.00 97.38 141 VAL A N 1
ATOM 1164 C CA . VAL A 1 141 ? -6.045 -9.263 4.075 1.00 97.38 141 VAL A CA 1
ATOM 1165 C C . VAL A 1 141 ? -6.684 -10.552 4.599 1.00 97.38 141 VAL A C 1
ATOM 1167 O O . VAL A 1 141 ? -7.686 -10.540 5.319 1.00 97.38 141 VAL A O 1
ATOM 1170 N N . LYS A 1 142 ? -6.108 -11.690 4.212 1.00 95.81 142 LYS A N 1
ATOM 1171 C CA . LYS A 1 142 ? -6.610 -13.039 4.525 1.00 95.81 142 LYS A CA 1
ATOM 1172 C C . LYS A 1 142 ? -5.472 -14.060 4.600 1.00 95.81 142 LYS A C 1
ATOM 1174 O O . LYS A 1 142 ? -4.331 -13.753 4.263 1.00 95.81 142 LYS A O 1
ATOM 1179 N N . ALA A 1 143 ? -5.782 -15.266 5.074 1.00 96.06 143 ALA A N 1
ATOM 1180 C CA . ALA A 1 143 ? -4.798 -16.337 5.225 1.00 96.06 143 ALA A CA 1
ATOM 1181 C C . ALA A 1 143 ? -4.494 -17.048 3.901 1.00 96.06 143 ALA A C 1
ATOM 1183 O O . ALA A 1 143 ? -3.372 -17.504 3.684 1.00 96.06 143 ALA A O 1
ATOM 1184 N N . GLU A 1 144 ? -5.488 -17.146 3.020 1.00 94.06 144 GLU A N 1
ATOM 1185 C CA . GLU A 1 144 ? -5.341 -17.712 1.689 1.00 94.06 144 GLU A CA 1
ATOM 1186 C C . GLU A 1 144 ? -4.705 -16.670 0.766 1.00 94.06 144 GLU A C 1
ATOM 1188 O O . GLU A 1 144 ? -5.374 -15.733 0.332 1.00 94.06 144 GLU A O 1
ATOM 1193 N N . ILE A 1 145 ? -3.424 -16.841 0.448 1.00 92.25 145 ILE A N 1
ATOM 1194 C CA . ILE A 1 145 ? -2.680 -15.955 -0.460 1.00 92.25 145 ILE A CA 1
ATOM 1195 C C . ILE A 1 145 ? -1.956 -16.757 -1.534 1.00 92.25 145 ILE A C 1
ATOM 1197 O O . ILE A 1 145 ? -1.752 -17.967 -1.402 1.00 92.25 145 ILE A O 1
ATOM 1201 N N . PHE A 1 146 ? -1.517 -16.095 -2.597 1.00 88.38 146 PHE A N 1
ATOM 1202 C CA . PHE A 1 146 ? -0.628 -16.737 -3.548 1.00 88.38 146 PHE A CA 1
ATOM 1203 C C . PHE A 1 146 ? 0.743 -17.005 -2.922 1.00 88.38 146 PHE A C 1
ATOM 1205 O O . PHE A 1 146 ? 1.417 -16.078 -2.482 1.00 88.38 146 PHE A O 1
ATOM 1212 N N . LEU A 1 147 ? 1.176 -18.269 -2.890 1.00 86.75 147 LEU A N 1
ATOM 1213 C CA . LEU A 1 147 ? 2.493 -18.656 -2.383 1.00 86.75 147 LEU A CA 1
ATOM 1214 C C . LEU A 1 147 ? 3.375 -19.140 -3.530 1.00 86.75 147 LEU A C 1
ATOM 1216 O O . LEU A 1 147 ? 3.198 -20.232 -4.067 1.00 86.75 147 LEU A O 1
ATOM 1220 N N . HIS A 1 148 ? 4.381 -18.341 -3.877 1.00 81.12 148 HIS A N 1
ATOM 1221 C CA . HIS A 1 148 ? 5.365 -18.742 -4.875 1.00 81.12 148 HIS A CA 1
ATOM 1222 C C . HIS A 1 148 ? 6.265 -19.878 -4.364 1.00 81.12 148 HIS A C 1
ATOM 1224 O O . HIS A 1 148 ? 6.873 -19.778 -3.295 1.00 81.12 148 HIS A O 1
ATOM 1230 N N . SER A 1 149 ? 6.461 -20.905 -5.196 1.00 82.06 149 SER A N 1
ATOM 1231 C CA . SER A 1 149 ? 7.340 -22.054 -4.920 1.00 82.06 149 SER A CA 1
ATOM 1232 C C . SER A 1 149 ? 8.825 -21.708 -4.792 1.00 82.06 149 SER A C 1
ATOM 1234 O O . SER A 1 149 ? 9.603 -22.526 -4.319 1.00 82.06 149 SER A O 1
ATOM 1236 N N . TRP A 1 150 ? 9.252 -20.510 -5.190 1.00 84.38 150 TRP A N 1
ATOM 1237 C CA . TRP A 1 150 ? 10.628 -20.031 -5.020 1.00 84.38 150 TRP A CA 1
ATOM 1238 C C . TRP A 1 150 ? 10.798 -19.116 -3.799 1.00 84.38 150 TRP A C 1
ATOM 1240 O O . TRP A 1 150 ? 11.925 -18.797 -3.425 1.00 84.38 150 TRP A O 1
ATOM 1250 N N . HIS A 1 151 ? 9.705 -18.684 -3.164 1.00 88.69 151 HIS A N 1
ATOM 1251 C CA . HIS A 1 151 ? 9.752 -17.711 -2.078 1.00 88.69 151 HIS A CA 1
ATOM 1252 C C . HIS A 1 151 ? 9.843 -18.385 -0.700 1.00 88.69 151 HIS A C 1
ATOM 1254 O O . HIS A 1 151 ? 9.307 -19.476 -0.490 1.00 88.69 151 HIS A O 1
ATOM 1260 N N . TYR A 1 152 ? 10.486 -17.734 0.277 1.00 88.50 152 TYR A N 1
ATOM 1261 C CA . TYR A 1 152 ? 10.613 -18.282 1.637 1.00 88.50 152 TYR A CA 1
ATOM 1262 C C . TYR A 1 152 ? 9.259 -18.499 2.313 1.00 88.50 152 TYR A C 1
ATOM 1264 O O . TYR A 1 152 ? 9.095 -19.459 3.059 1.00 88.50 152 TYR A O 1
ATOM 1272 N N . LEU A 1 153 ? 8.273 -17.654 2.014 1.00 90.75 153 LEU A N 1
ATOM 1273 C CA . LEU A 1 153 ? 6.917 -17.779 2.553 1.00 90.75 153 LEU A CA 1
ATOM 1274 C C . LEU A 1 153 ? 6.235 -19.097 2.135 1.00 90.75 153 LEU A C 1
ATOM 1276 O O . LEU A 1 153 ? 5.521 -19.691 2.937 1.00 90.75 153 LEU A O 1
ATOM 1280 N N . GLY A 1 154 ? 6.497 -19.593 0.921 1.00 88.19 154 GLY A N 1
ATOM 1281 C CA . GLY A 1 154 ? 5.970 -20.879 0.448 1.00 88.19 154 GLY A CA 1
ATOM 1282 C C . GLY A 1 154 ? 6.783 -22.089 0.915 1.00 88.19 154 GLY A C 1
ATOM 1283 O O . GLY A 1 154 ? 6.234 -23.167 1.115 1.00 88.19 154 GLY A O 1
ATOM 1284 N N . ASN A 1 155 ? 8.091 -21.917 1.125 1.00 89.38 155 ASN A N 1
ATOM 1285 C CA . ASN A 1 155 ? 8.997 -23.043 1.366 1.00 89.38 155 ASN A CA 1
ATOM 1286 C C . ASN A 1 155 ? 9.366 -23.256 2.836 1.00 89.38 155 ASN A C 1
ATOM 1288 O O . ASN A 1 155 ? 9.754 -24.359 3.222 1.00 89.38 155 ASN A O 1
ATOM 1292 N N . TRP A 1 156 ? 9.326 -22.212 3.665 1.00 93.31 156 TRP A N 1
ATOM 1293 C CA . TRP A 1 156 ? 9.859 -22.243 5.026 1.00 93.31 156 TRP A CA 1
ATOM 1294 C C . TRP A 1 156 ? 8.742 -22.022 6.038 1.00 93.31 156 TRP A C 1
ATOM 1296 O O . TRP A 1 156 ? 8.458 -20.896 6.444 1.00 93.31 156 TRP A O 1
ATOM 1306 N N . LYS A 1 157 ? 8.152 -23.127 6.511 1.00 93.50 157 LYS A N 1
ATOM 1307 C CA . LYS A 1 157 ? 7.006 -23.120 7.436 1.00 93.50 157 LYS A CA 1
ATOM 1308 C C . LYS A 1 157 ? 7.187 -22.175 8.630 1.00 93.50 157 LYS A C 1
ATOM 1310 O O . LYS A 1 157 ? 6.295 -21.392 8.921 1.00 93.50 157 LYS A O 1
ATOM 1315 N N . LYS A 1 158 ? 8.352 -22.200 9.290 1.00 96.44 158 LYS A N 1
ATOM 1316 C CA . LYS A 1 158 ? 8.629 -21.321 10.441 1.00 96.44 158 LYS A CA 1
ATOM 1317 C C . LYS A 1 158 ? 8.640 -19.836 10.058 1.00 96.44 158 LYS A C 1
ATOM 1319 O O . LYS A 1 158 ? 8.134 -19.019 10.811 1.00 96.44 158 LYS A O 1
ATOM 1324 N N . HIS A 1 159 ? 9.209 -19.488 8.902 1.00 96.00 159 HIS A N 1
ATOM 1325 C CA . HIS A 1 159 ? 9.195 -18.109 8.415 1.00 96.00 159 HIS A CA 1
ATOM 1326 C C . HIS A 1 159 ? 7.761 -17.661 8.112 1.00 96.00 159 HIS A C 1
ATOM 1328 O O . HIS A 1 159 ? 7.355 -16.607 8.581 1.00 96.00 159 HIS A O 1
ATOM 1334 N N . ASN A 1 160 ? 6.981 -18.496 7.423 1.00 97.19 160 ASN A N 1
ATOM 1335 C CA . ASN A 1 160 ? 5.568 -18.239 7.152 1.00 97.19 160 ASN A CA 1
ATOM 1336 C C . ASN A 1 160 ? 4.764 -18.001 8.440 1.00 97.19 160 ASN A C 1
ATOM 1338 O O . ASN A 1 160 ? 4.141 -16.953 8.565 1.00 97.19 160 ASN A O 1
ATOM 1342 N N . MET A 1 161 ? 4.859 -18.905 9.420 1.00 97.56 161 MET A N 1
ATOM 1343 C CA . MET A 1 161 ? 4.190 -18.749 10.719 1.00 97.56 161 MET A CA 1
ATOM 1344 C C . MET A 1 161 ? 4.574 -17.438 11.415 1.00 97.56 161 MET A C 1
ATOM 1346 O O . MET A 1 161 ? 3.700 -16.740 11.908 1.00 97.56 161 MET A O 1
ATOM 1350 N N . ASN A 1 162 ? 5.856 -17.056 11.402 1.00 98.00 162 ASN A N 1
ATOM 1351 C CA . ASN A 1 162 ? 6.297 -15.807 12.026 1.00 98.00 162 ASN A CA 1
ATOM 1352 C C . ASN A 1 162 ? 5.670 -14.568 11.367 1.00 98.00 162 ASN A C 1
ATOM 1354 O O . ASN A 1 162 ? 5.184 -13.688 12.072 1.00 98.00 162 ASN A O 1
ATOM 1358 N N . ILE A 1 163 ? 5.677 -14.496 10.029 1.00 98.19 163 ILE A N 1
ATOM 1359 C CA . ILE A 1 163 ? 5.062 -13.375 9.298 1.00 98.19 163 ILE A CA 1
ATOM 1360 C C . ILE A 1 163 ? 3.546 -13.363 9.523 1.00 98.19 163 ILE A C 1
ATOM 1362 O O . ILE A 1 163 ? 2.944 -12.309 9.714 1.00 98.19 163 ILE A O 1
ATOM 1366 N N . TYR A 1 164 ? 2.927 -14.542 9.540 1.00 98.44 164 TYR A N 1
ATOM 1367 C CA . TYR A 1 164 ? 1.503 -14.697 9.799 1.00 98.44 164 TYR A CA 1
ATOM 1368 C C . TYR A 1 164 ? 1.107 -14.218 11.203 1.00 98.44 164 TYR A C 1
ATOM 1370 O O . TYR A 1 164 ? 0.142 -13.468 11.359 1.00 98.44 164 TYR A O 1
ATOM 1378 N N . ASP A 1 165 ? 1.870 -14.607 12.225 1.00 98.31 165 ASP A N 1
ATOM 1379 C CA . ASP A 1 165 ? 1.655 -14.180 13.606 1.00 98.31 165 ASP A CA 1
ATOM 1380 C C . ASP A 1 165 ? 1.861 -12.670 13.778 1.00 98.31 165 ASP A C 1
ATOM 1382 O O . ASP A 1 165 ? 1.090 -12.040 14.502 1.00 98.31 165 ASP A O 1
ATOM 1386 N N . GLU A 1 166 ? 2.829 -12.069 13.078 1.00 98.50 166 GLU A N 1
ATOM 1387 C CA . GLU A 1 166 ? 3.021 -10.613 13.057 1.00 98.50 166 GLU A CA 1
ATOM 1388 C C . GLU A 1 166 ? 1.791 -9.892 12.485 1.00 98.50 166 GLU A C 1
ATOM 1390 O O . GLU A 1 166 ? 1.254 -8.983 13.123 1.00 98.50 166 GLU A O 1
ATOM 1395 N N . VAL A 1 167 ? 1.282 -10.342 11.330 1.00 98.69 167 VAL A N 1
ATOM 1396 C CA . VAL A 1 167 ? 0.048 -9.807 10.729 1.00 98.69 167 VAL A CA 1
ATOM 1397 C C . VAL A 1 167 ? -1.124 -9.936 11.701 1.00 98.69 167 VAL A C 1
ATOM 1399 O O . VAL A 1 167 ? -1.802 -8.950 11.987 1.00 98.69 167 VAL A O 1
ATOM 1402 N N . LYS A 1 168 ? -1.342 -11.129 12.263 1.00 98.44 168 LYS A N 1
ATOM 1403 C CA . LYS A 1 168 ? -2.423 -11.397 13.223 1.00 98.44 168 LYS A CA 1
ATOM 1404 C C . LYS A 1 168 ? -2.317 -10.513 14.472 1.00 98.44 168 LYS A C 1
ATOM 1406 O O . LYS A 1 168 ? -3.338 -9.994 14.923 1.00 98.44 168 LYS A O 1
ATOM 1411 N N . SER A 1 169 ? -1.109 -10.317 15.007 1.00 98.38 169 SER A N 1
ATOM 1412 C CA . SER A 1 169 ? -0.858 -9.447 16.163 1.00 98.38 169 SER A CA 1
ATOM 1413 C C . SER A 1 169 ? -1.204 -7.996 15.856 1.00 98.38 169 SER A C 1
ATOM 1415 O O . SER A 1 169 ? -1.906 -7.362 16.634 1.00 98.38 169 SER A O 1
ATOM 1417 N N . ILE A 1 170 ? -0.785 -7.478 14.701 1.00 98.62 170 ILE A N 1
ATOM 1418 C CA . ILE A 1 170 ? -1.058 -6.086 14.331 1.00 98.62 170 ILE A CA 1
ATOM 1419 C C . ILE A 1 170 ? -2.554 -5.853 14.097 1.00 98.62 170 ILE A C 1
ATOM 1421 O O . ILE A 1 170 ? -3.087 -4.846 14.558 1.00 98.62 170 ILE A O 1
ATOM 1425 N N . VAL A 1 171 ? -3.262 -6.778 13.435 1.00 98.69 171 VAL A N 1
ATOM 1426 C CA . VAL A 1 171 ? -4.727 -6.674 13.285 1.00 98.69 171 VAL A CA 1
ATOM 1427 C C . VAL A 1 171 ? -5.405 -6.658 14.661 1.00 98.69 171 VAL A C 1
ATOM 1429 O O . VAL A 1 171 ? -6.301 -5.846 14.901 1.00 98.69 171 VAL A O 1
ATOM 1432 N N . TYR A 1 172 ? -4.954 -7.510 15.587 1.00 98.44 172 TYR A N 1
ATOM 1433 C CA . TYR A 1 172 ? -5.453 -7.522 16.961 1.00 98.44 172 TYR A CA 1
ATOM 1434 C C . TYR A 1 172 ? -5.170 -6.209 17.703 1.00 98.44 172 TYR A C 1
ATOM 1436 O O . TYR A 1 172 ? -6.059 -5.690 18.376 1.00 98.44 172 TYR A O 1
ATOM 1444 N N . ASP A 1 173 ? -3.973 -5.641 17.557 1.00 98.25 173 ASP A N 1
ATOM 1445 C CA . ASP A 1 173 ? -3.593 -4.374 18.187 1.00 98.25 173 ASP A CA 1
ATOM 1446 C C . ASP A 1 173 ? -4.414 -3.195 17.652 1.00 98.25 173 ASP A C 1
ATOM 1448 O O . ASP A 1 173 ? -4.830 -2.333 18.432 1.00 98.25 173 ASP A O 1
ATOM 1452 N N . ILE A 1 174 ? -4.710 -3.175 16.346 1.00 98.56 174 ILE A N 1
ATOM 1453 C CA . ILE A 1 174 ? -5.618 -2.190 15.742 1.00 98.56 174 ILE A CA 1
ATOM 1454 C C . ILE A 1 174 ? -7.008 -2.312 16.364 1.00 98.56 174 ILE A C 1
ATOM 1456 O O . ILE A 1 174 ? -7.547 -1.310 16.819 1.00 98.56 174 ILE A O 1
ATOM 1460 N N . MET A 1 175 ? -7.561 -3.526 16.438 1.00 97.56 175 MET A N 1
ATOM 1461 C CA . MET A 1 175 ? -8.880 -3.785 17.026 1.00 97.56 175 MET A CA 1
ATOM 1462 C C . MET A 1 175 ? -8.940 -3.394 18.510 1.00 97.56 175 MET A C 1
ATOM 1464 O O . MET A 1 175 ? -9.890 -2.753 18.954 1.00 97.56 175 MET A O 1
ATOM 1468 N N . ARG A 1 176 ? -7.925 -3.773 19.294 1.00 97.62 176 ARG A N 1
ATOM 1469 C CA . ARG A 1 176 ? -7.882 -3.558 20.746 1.00 97.62 176 ARG A CA 1
ATOM 1470 C C . ARG A 1 176 ? -7.745 -2.085 21.119 1.00 97.62 176 ARG A C 1
ATOM 1472 O O . ARG A 1 176 ? -8.351 -1.653 22.099 1.00 97.62 176 ARG A O 1
ATOM 1479 N N . ASN A 1 177 ? -6.926 -1.351 20.371 1.00 97.56 177 ASN A N 1
ATOM 1480 C CA . ASN A 1 177 ? -6.608 0.050 20.647 1.00 97.56 177 ASN A CA 1
ATOM 1481 C C . ASN A 1 177 ? -7.419 1.016 19.771 1.00 97.56 177 ASN A C 1
ATOM 1483 O O . ASN A 1 177 ? -7.099 2.202 19.723 1.00 97.56 177 ASN A O 1
ATOM 1487 N N . PHE A 1 178 ? -8.433 0.517 19.058 1.00 97.56 178 PHE A N 1
ATOM 1488 C CA . PHE A 1 178 ? -9.273 1.331 18.191 1.00 97.56 178 PHE A CA 1
ATOM 1489 C C . PHE A 1 178 ? -9.953 2.451 18.995 1.00 97.56 178 PHE A C 1
ATOM 1491 O O . PHE A 1 178 ? -10.456 2.171 20.091 1.00 97.56 178 PHE A O 1
ATOM 1498 N N . PRO A 1 179 ? -9.975 3.698 18.486 1.00 96.56 179 PRO A N 1
ATOM 1499 C CA . PRO A 1 179 ? -10.493 4.824 19.246 1.00 96.56 179 PRO A CA 1
ATOM 1500 C C . PRO A 1 179 ? -11.989 4.663 19.526 1.00 96.56 179 PRO A C 1
ATOM 1502 O O . PRO A 1 179 ? -12.764 4.250 18.662 1.00 96.56 179 PRO A O 1
ATOM 1505 N N . LYS A 1 180 ? -12.393 5.006 20.748 1.00 94.00 180 LYS A N 1
ATOM 1506 C CA . LYS A 1 180 ? -13.765 4.857 21.257 1.00 94.00 180 LYS A CA 1
ATOM 1507 C C . LYS A 1 180 ? -14.534 6.170 21.302 1.00 94.00 180 LYS A C 1
ATOM 1509 O O . LYS A 1 180 ? -15.732 6.160 21.579 1.00 94.00 180 LYS A O 1
ATOM 1514 N N . SER A 1 181 ? -13.859 7.289 21.062 1.00 94.75 181 SER A N 1
ATOM 1515 C CA . SER A 1 181 ? -14.470 8.612 21.076 1.00 94.75 181 SER A CA 1
ATOM 1516 C C . SER A 1 181 ? -13.818 9.558 20.068 1.00 94.75 181 SER A C 1
ATOM 1518 O O . SER A 1 181 ? -12.722 9.309 19.557 1.00 94.75 181 SER A O 1
ATOM 1520 N N . VAL A 1 182 ? -14.500 10.668 19.785 1.00 93.69 182 VAL A N 1
ATOM 1521 C CA . VAL A 1 182 ? -13.998 11.719 18.889 1.00 93.69 182 VAL A CA 1
ATOM 1522 C C . VAL A 1 182 ? -12.736 12.369 19.463 1.00 93.69 182 VAL A C 1
ATOM 1524 O O . VAL A 1 182 ? -11.821 12.702 18.714 1.00 93.69 182 VAL A O 1
ATOM 1527 N N . GLU A 1 183 ? -12.646 12.493 20.787 1.00 96.62 183 GLU A N 1
ATOM 1528 C CA . GLU A 1 183 ? -11.479 13.042 21.480 1.00 96.62 183 GLU A CA 1
ATOM 1529 C C . GLU A 1 183 ? -10.233 12.172 21.268 1.00 96.62 183 GLU A C 1
ATOM 1531 O O . GLU A 1 183 ? -9.147 12.705 21.047 1.00 96.62 183 GLU A O 1
ATOM 1536 N N . GLU A 1 184 ? -10.377 10.843 21.274 1.00 96.62 184 GLU A N 1
ATOM 1537 C CA . GLU A 1 184 ? -9.269 9.921 20.989 1.00 96.62 184 GLU A CA 1
ATOM 1538 C C . GLU A 1 184 ? -8.815 10.011 19.523 1.00 96.62 184 GLU A C 1
ATOM 1540 O O . GLU A 1 184 ? -7.615 10.012 19.241 1.00 96.62 184 GLU A O 1
ATOM 1545 N N . ILE A 1 185 ? -9.756 10.157 18.582 1.00 95.69 185 ILE A N 1
ATOM 1546 C CA . ILE A 1 185 ? -9.443 10.388 17.161 1.00 95.69 185 ILE A CA 1
ATOM 1547 C C . ILE A 1 185 ? -8.675 11.704 16.988 1.00 95.69 185 ILE A C 1
ATOM 1549 O O . ILE A 1 185 ? -7.690 11.771 16.248 1.00 95.69 185 ILE A O 1
ATOM 1553 N N . GLU A 1 186 ? -9.105 12.760 17.673 1.00 95.44 186 GLU A N 1
ATOM 1554 C CA . GLU A 1 186 ? -8.454 14.064 17.602 1.00 95.44 186 GLU A CA 1
ATOM 1555 C C . GLU A 1 186 ? -7.058 14.037 18.245 1.00 95.44 186 GLU A C 1
ATOM 1557 O O . GLU A 1 186 ? -6.109 14.592 17.688 1.00 95.44 186 GLU A O 1
ATOM 1562 N N . ALA A 1 187 ? -6.885 13.300 19.345 1.00 95.44 187 ALA A N 1
ATOM 1563 C CA . ALA A 1 187 ? -5.577 13.071 19.953 1.00 95.44 187 ALA A CA 1
ATOM 1564 C C . ALA A 1 187 ? -4.602 12.369 18.990 1.00 95.44 187 ALA A C 1
ATOM 1566 O O . ALA A 1 187 ? -3.427 12.741 18.926 1.00 95.44 187 ALA A O 1
ATOM 1567 N N . ILE A 1 188 ? -5.077 11.409 18.185 1.00 95.75 188 ILE A N 1
ATOM 1568 C CA . ILE A 1 188 ? -4.263 10.750 17.150 1.00 95.75 188 ILE A CA 1
ATOM 1569 C C . ILE A 1 188 ? -3.801 11.758 16.087 1.00 95.75 188 ILE A C 1
ATOM 1571 O O . ILE A 1 188 ? -2.619 11.777 15.728 1.00 95.75 188 ILE A O 1
ATOM 1575 N N . LYS A 1 189 ? -4.693 12.633 15.601 1.00 94.12 189 LYS A N 1
ATOM 1576 C CA . LYS A 1 189 ? -4.323 13.679 14.629 1.00 94.12 189 LYS A CA 1
ATOM 1577 C C . LYS A 1 189 ? -3.272 14.631 15.195 1.00 94.12 189 LYS A C 1
ATOM 1579 O O . LYS A 1 189 ? -2.286 14.925 14.520 1.00 94.12 189 LYS A O 1
ATOM 1584 N N . GLN A 1 190 ? -3.461 15.084 16.433 1.00 92.75 190 GLN A N 1
ATOM 1585 C CA . GLN A 1 190 ? -2.519 15.978 17.108 1.00 92.75 190 GLN A CA 1
ATOM 1586 C C . GLN A 1 190 ? -1.162 15.304 17.331 1.00 92.75 190 GLN A C 1
ATOM 1588 O O . GLN A 1 190 ? -0.125 15.912 17.071 1.00 92.75 190 GLN A O 1
ATOM 1593 N N . SER A 1 191 ? -1.153 14.031 17.739 1.00 91.12 191 SER A N 1
ATOM 1594 C CA . SER A 1 191 ? 0.077 13.244 17.878 1.00 91.12 191 SER A CA 1
ATOM 1595 C C . SER A 1 191 ? 0.835 13.149 16.552 1.00 91.12 191 SER A C 1
ATOM 1597 O O . SER A 1 191 ? 2.043 13.381 16.509 1.00 91.12 191 SER A O 1
ATOM 1599 N N . TYR A 1 192 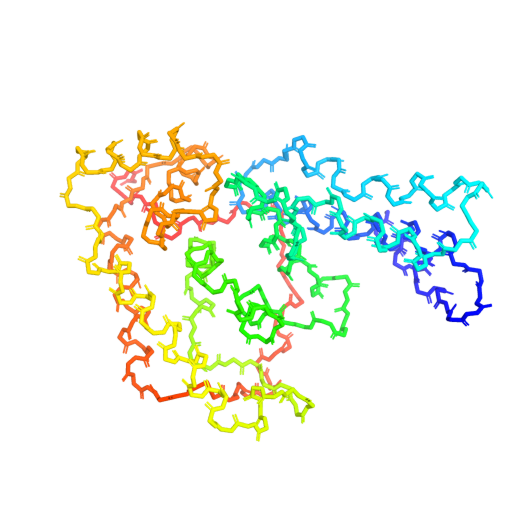? 0.133 12.882 15.447 1.00 91.12 192 TYR A N 1
ATOM 1600 C CA . TYR A 1 192 ? 0.748 12.820 14.121 1.00 91.12 192 TYR A CA 1
ATOM 1601 C C . TYR A 1 192 ? 1.382 14.148 13.697 1.00 91.12 192 TYR A C 1
ATOM 1603 O O . TYR A 1 192 ? 2.489 14.146 13.167 1.00 91.12 192 TYR A O 1
ATOM 1611 N N . GLN A 1 193 ? 0.741 15.285 13.982 1.00 87.38 193 GLN A N 1
ATOM 1612 C CA . GLN A 1 193 ? 1.309 16.610 13.693 1.00 87.38 193 GLN A CA 1
ATOM 1613 C C . GLN A 1 193 ? 2.626 16.877 14.441 1.00 87.38 193 GLN A C 1
ATOM 1615 O O . GLN A 1 193 ? 3.446 17.667 13.975 1.00 87.38 193 GLN A O 1
ATOM 1620 N N . GLN A 1 194 ? 2.837 16.223 15.586 1.00 86.69 194 GLN A N 1
ATOM 1621 C CA . GLN A 1 194 ? 4.051 16.347 16.396 1.00 86.69 194 GLN A CA 1
ATOM 1622 C C . GLN A 1 194 ? 5.143 15.343 15.996 1.00 86.69 194 GLN A C 1
ATOM 1624 O O . GLN A 1 194 ? 6.311 15.540 16.337 1.00 86.69 194 GLN A O 1
ATOM 1629 N N . LYS A 1 195 ? 4.791 14.277 15.267 1.00 85.94 195 LYS A N 1
ATOM 1630 C CA . LYS A 1 195 ? 5.734 13.241 14.837 1.00 85.94 195 LYS A CA 1
ATOM 1631 C C . LYS A 1 195 ? 6.442 13.653 13.541 1.00 85.94 195 LYS A C 1
ATOM 1633 O O . LYS A 1 195 ? 5.790 13.947 12.540 1.00 85.94 195 LYS A O 1
ATOM 1638 N N . PRO A 1 196 ? 7.785 13.622 13.494 1.00 78.19 196 PRO A N 1
ATOM 1639 C CA . PRO A 1 196 ? 8.533 13.971 12.289 1.00 78.19 196 PRO A CA 1
ATOM 1640 C C . PRO A 1 196 ? 8.412 12.920 11.173 1.00 78.19 196 PRO A C 1
ATOM 1642 O O . PRO A 1 196 ? 8.723 13.228 10.015 1.00 78.19 196 PRO A O 1
ATOM 1645 N N . ARG A 1 197 ? 8.026 11.674 11.496 1.00 88.19 197 ARG A N 1
ATOM 1646 C CA . ARG A 1 197 ? 7.945 10.560 10.541 1.00 88.19 197 ARG A CA 1
ATOM 1647 C C . ARG A 1 197 ? 6.736 9.669 10.802 1.00 88.19 197 ARG A C 1
ATOM 1649 O O . ARG A 1 197 ? 6.575 9.157 11.901 1.00 88.19 197 ARG A O 1
ATOM 1656 N N . ILE A 1 198 ? 5.973 9.369 9.748 1.00 90.31 198 ILE A N 1
ATOM 1657 C CA . ILE A 1 198 ? 4.877 8.381 9.784 1.00 90.31 198 ILE A CA 1
ATOM 1658 C C . ILE A 1 198 ? 5.322 6.999 10.295 1.00 90.31 198 ILE A C 1
ATOM 1660 O O . ILE A 1 198 ? 4.533 6.291 10.903 1.00 90.31 198 ILE A O 1
ATOM 1664 N N . MET A 1 199 ? 6.597 6.643 10.104 1.00 88.88 199 MET A N 1
ATOM 1665 C CA . MET A 1 199 ? 7.189 5.390 10.591 1.00 88.88 199 MET A CA 1
ATOM 1666 C C . MET A 1 199 ? 7.241 5.287 12.126 1.00 88.88 199 MET A C 1
ATOM 1668 O O . MET A 1 199 ? 7.502 4.214 12.652 1.00 88.88 199 MET A O 1
ATOM 1672 N N . GLU A 1 200 ? 7.041 6.395 12.844 1.00 91.25 200 GLU A N 1
ATOM 1673 C CA . GLU A 1 200 ? 6.993 6.441 14.313 1.00 91.25 200 GLU A CA 1
ATOM 1674 C C . GLU A 1 200 ? 5.559 6.302 14.851 1.00 91.25 200 GLU A C 1
ATOM 1676 O O . GLU A 1 200 ? 5.355 6.228 16.064 1.00 91.25 200 GLU A O 1
ATOM 1681 N N . CYS A 1 201 ? 4.555 6.290 13.971 1.00 94.44 201 CYS A N 1
ATOM 1682 C CA . CYS A 1 201 ? 3.177 6.030 14.357 1.00 94.44 201 CYS A CA 1
ATOM 1683 C C . CYS A 1 201 ? 2.961 4.535 14.609 1.00 94.44 201 CYS A C 1
ATOM 1685 O O . CYS A 1 201 ? 3.496 3.674 13.911 1.00 94.44 201 CYS A O 1
ATOM 1687 N N . SER A 1 202 ? 2.120 4.232 15.592 1.00 96.06 202 SER A N 1
ATOM 1688 C CA . SER A 1 202 ? 1.619 2.880 15.817 1.00 96.06 202 SER A CA 1
ATOM 1689 C C . SER A 1 202 ? 0.729 2.419 14.650 1.00 96.06 202 SER A C 1
ATOM 1691 O O . SER A 1 202 ? 0.141 3.256 13.954 1.00 96.06 202 SER A O 1
ATOM 1693 N N . PRO A 1 203 ? 0.552 1.098 14.456 1.00 97.94 203 PRO A N 1
ATOM 1694 C CA . PRO A 1 203 ? -0.338 0.583 13.418 1.00 97.94 203 PRO A CA 1
ATOM 1695 C C . PRO A 1 203 ? -1.768 1.138 13.519 1.00 97.94 203 PRO A C 1
ATOM 1697 O O . PRO A 1 203 ? -2.372 1.489 12.507 1.00 97.94 203 PRO A O 1
ATOM 1700 N N . THR A 1 204 ? -2.291 1.285 14.741 1.00 98.06 204 THR A N 1
ATOM 1701 C CA . THR A 1 204 ? -3.619 1.856 15.003 1.00 98.06 204 THR A CA 1
ATOM 1702 C C . THR A 1 204 ? -3.710 3.322 14.592 1.00 98.06 204 THR A C 1
ATOM 1704 O O . THR A 1 204 ? -4.675 3.712 13.937 1.00 98.06 204 THR A O 1
ATOM 1707 N N . GLU A 1 205 ? -2.702 4.135 14.922 1.00 97.62 205 GLU A N 1
ATOM 1708 C CA . GLU A 1 205 ? -2.655 5.538 14.497 1.00 97.62 205 GLU A CA 1
ATOM 1709 C C . GLU A 1 205 ? -2.651 5.645 12.971 1.00 97.62 205 GLU A C 1
ATOM 1711 O O . GLU A 1 205 ? -3.421 6.424 12.417 1.00 97.62 205 GLU A O 1
ATOM 1716 N N . ILE A 1 206 ? -1.844 4.835 12.278 1.00 98.19 206 ILE A N 1
ATOM 1717 C CA . ILE A 1 206 ? -1.799 4.836 10.808 1.00 98.19 206 ILE A CA 1
ATOM 1718 C C . ILE A 1 206 ? -3.151 4.419 10.226 1.00 98.19 206 ILE A C 1
ATOM 1720 O O . ILE A 1 206 ? -3.617 5.058 9.285 1.00 98.19 206 ILE A O 1
ATOM 1724 N N . PHE A 1 207 ? -3.799 3.396 10.791 1.00 98.56 207 PHE A N 1
ATOM 1725 C CA . PHE A 1 207 ? -5.119 2.945 10.347 1.00 98.56 207 PHE A CA 1
ATOM 1726 C C . PHE A 1 207 ? -6.152 4.078 10.435 1.00 98.56 207 PHE A C 1
ATOM 1728 O O . PHE A 1 207 ? -6.810 4.397 9.447 1.00 98.56 207 PHE A O 1
ATOM 1735 N N . VAL A 1 208 ? -6.231 4.752 11.587 1.00 98.19 208 VAL A N 1
ATOM 1736 C CA . VAL A 1 208 ? -7.164 5.867 11.818 1.00 98.19 208 VAL A CA 1
ATOM 1737 C C . VAL A 1 208 ? -6.845 7.065 10.921 1.00 98.19 208 VAL A C 1
ATOM 1739 O O . VAL A 1 208 ? -7.745 7.611 10.286 1.00 98.19 208 VAL A O 1
ATOM 1742 N N . LEU A 1 209 ? -5.574 7.461 10.813 1.00 97.88 209 LEU A N 1
ATOM 1743 C CA . LEU A 1 209 ? -5.152 8.554 9.929 1.00 97.88 209 LEU A CA 1
ATOM 1744 C C . LEU A 1 209 ? -5.486 8.254 8.463 1.00 97.88 209 LEU A C 1
ATOM 1746 O O . LEU A 1 209 ? -5.883 9.156 7.728 1.00 97.88 209 LEU A O 1
ATOM 1750 N N . MET A 1 210 ? -5.364 6.995 8.037 1.00 98.00 210 MET A N 1
ATOM 1751 C CA . MET A 1 210 ? -5.699 6.576 6.679 1.00 98.00 210 MET A CA 1
ATOM 1752 C C . MET A 1 210 ? -7.213 6.582 6.422 1.00 98.00 210 MET A C 1
ATOM 1754 O O . MET A 1 210 ? -7.633 7.043 5.362 1.00 98.00 210 MET A O 1
ATOM 1758 N N . LEU A 1 211 ? -8.041 6.169 7.390 1.00 97.88 211 LEU A N 1
ATOM 1759 C CA . LEU A 1 211 ? -9.503 6.316 7.310 1.00 97.88 211 LEU A CA 1
ATOM 1760 C C . LEU A 1 211 ? -9.919 7.788 7.176 1.00 97.88 211 LEU A C 1
ATOM 1762 O O . LEU A 1 211 ? -10.723 8.135 6.314 1.00 97.88 211 LEU A O 1
ATOM 1766 N N . LEU A 1 212 ? -9.325 8.671 7.982 1.00 97.00 212 LEU A N 1
ATOM 1767 C CA . LEU A 1 212 ? -9.566 10.115 7.901 1.00 97.00 212 LEU A CA 1
ATOM 1768 C C . LEU A 1 212 ? -9.132 10.690 6.548 1.00 97.00 212 LEU A C 1
ATOM 1770 O O . LEU A 1 212 ? -9.834 11.515 5.967 1.00 97.00 212 LEU A O 1
ATOM 1774 N N . LYS A 1 213 ? -8.010 10.211 6.003 1.00 96.25 213 LYS A N 1
ATOM 1775 C CA . LYS A 1 213 ? -7.565 10.600 4.665 1.00 96.25 213 LYS A CA 1
ATOM 1776 C C . LYS A 1 213 ? -8.528 10.130 3.575 1.00 96.25 213 LYS A C 1
ATOM 1778 O O . LYS A 1 213 ? -8.734 10.849 2.603 1.00 96.25 213 LYS A O 1
ATOM 1783 N N . GLN A 1 214 ? -9.126 8.949 3.727 1.00 96.00 214 GLN A N 1
ATOM 1784 C CA . GLN A 1 214 ? -10.156 8.452 2.814 1.00 96.00 214 GLN A CA 1
ATOM 1785 C C . GLN A 1 214 ? -11.446 9.269 2.890 1.00 96.00 214 GLN A C 1
ATOM 1787 O O . GLN A 1 214 ? -11.985 9.616 1.842 1.00 96.00 214 GLN A O 1
ATOM 1792 N N . LYS A 1 215 ? -11.873 9.668 4.095 1.00 96.06 215 LYS A N 1
ATOM 1793 C CA . LYS A 1 215 ? -12.954 10.647 4.289 1.00 96.06 215 LYS A CA 1
ATOM 1794 C C . LYS A 1 215 ? -12.720 11.917 3.467 1.00 96.06 215 LYS A C 1
ATOM 1796 O O . LYS A 1 215 ? -13.603 12.330 2.722 1.00 96.06 215 LYS A O 1
ATOM 1801 N N . GLU A 1 216 ? -11.528 12.507 3.569 1.00 95.38 216 GLU A N 1
ATOM 1802 C CA . GLU A 1 216 ? -11.165 13.721 2.822 1.00 95.38 216 GLU A CA 1
ATOM 1803 C C . GLU A 1 216 ? -11.125 13.493 1.306 1.00 95.38 216 GLU A C 1
ATOM 1805 O O . GLU A 1 216 ? -11.667 14.292 0.548 1.00 95.38 216 GLU A O 1
ATOM 1810 N N . ASN A 1 217 ? -10.478 12.413 0.860 1.00 94.31 217 ASN A N 1
ATOM 1811 C CA . ASN A 1 217 ? -10.285 12.123 -0.561 1.00 94.31 217 ASN A CA 1
ATOM 1812 C C . ASN A 1 217 ? -11.613 11.859 -1.285 1.00 94.31 217 ASN A C 1
ATOM 1814 O O . ASN A 1 217 ? -11.840 12.400 -2.364 1.00 94.31 217 ASN A O 1
ATOM 1818 N N . LEU A 1 218 ? -12.474 11.032 -0.686 1.00 94.56 218 LEU A N 1
ATOM 1819 C CA . LEU A 1 218 ? -13.727 10.582 -1.292 1.00 94.56 218 LEU A CA 1
ATOM 1820 C C . LEU A 1 218 ? -14.917 11.487 -0.956 1.00 94.56 218 LEU A C 1
ATOM 1822 O O . LEU A 1 218 ? -15.990 11.301 -1.524 1.00 94.56 218 LEU A O 1
ATOM 1826 N N . ASN A 1 219 ? -14.734 12.456 -0.052 1.00 94.81 219 ASN A N 1
ATOM 1827 C CA . ASN A 1 219 ? -15.794 13.319 0.466 1.00 94.81 219 ASN A CA 1
ATOM 1828 C C . ASN A 1 219 ? -16.988 12.504 1.007 1.00 94.81 219 ASN A C 1
ATOM 1830 O O . ASN A 1 219 ? -18.131 12.692 0.591 1.00 94.81 219 ASN A O 1
ATOM 1834 N N . ILE A 1 220 ? -16.690 11.569 1.913 1.00 93.75 220 ILE A N 1
ATOM 1835 C CA . ILE A 1 220 ? -17.663 10.679 2.564 1.00 93.75 220 ILE A CA 1
ATOM 1836 C C . ILE A 1 220 ? -17.531 10.741 4.083 1.00 93.75 220 ILE A C 1
ATOM 1838 O O . ILE A 1 220 ? -16.457 11.028 4.613 1.00 93.75 220 ILE A O 1
ATOM 1842 N N . GLU A 1 221 ? -18.595 10.379 4.790 1.00 95.69 221 GLU A N 1
ATOM 1843 C CA . GLU A 1 221 ? -18.508 10.063 6.213 1.00 95.69 221 GLU A CA 1
ATOM 1844 C C . GLU A 1 221 ? -18.043 8.620 6.432 1.00 95.69 221 GLU A C 1
ATOM 1846 O O . GLU A 1 221 ? -18.344 7.721 5.644 1.00 95.69 221 GLU A O 1
ATOM 1851 N N . ILE A 1 222 ? -17.261 8.420 7.495 1.00 95.81 222 ILE A N 1
ATOM 1852 C CA . IL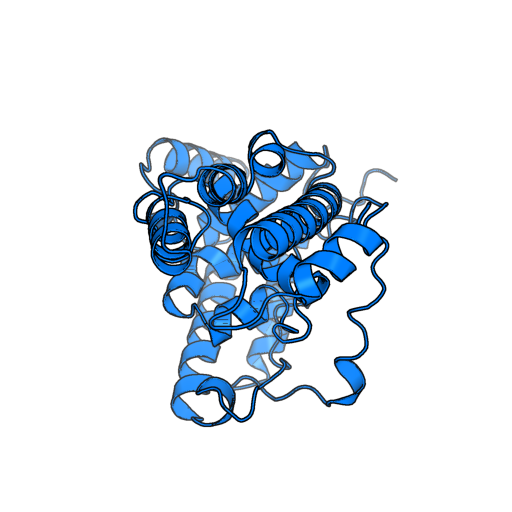E A 1 222 ? -16.692 7.120 7.859 1.00 95.81 222 ILE A CA 1
ATOM 1853 C C . ILE A 1 222 ? -17.398 6.614 9.108 1.00 95.81 222 ILE A C 1
ATOM 1855 O O . ILE A 1 222 ? -17.318 7.239 10.168 1.00 95.81 222 ILE A O 1
ATOM 1859 N N . ASP A 1 223 ? -18.012 5.443 8.998 1.00 95.88 223 ASP A N 1
ATOM 1860 C CA . ASP A 1 223 ? -18.552 4.711 10.132 1.00 95.88 223 ASP A CA 1
ATOM 1861 C C . ASP A 1 223 ? -17.415 3.950 10.838 1.00 95.88 223 ASP A C 1
ATOM 1863 O O . ASP A 1 223 ? -16.937 2.894 10.405 1.00 95.88 223 ASP A O 1
ATOM 1867 N N . PHE A 1 224 ? -16.970 4.504 11.966 1.00 95.38 224 PHE A N 1
ATOM 1868 C CA . PHE A 1 224 ? -15.926 3.914 12.803 1.00 95.38 224 PHE A CA 1
ATOM 1869 C C . PHE A 1 224 ? -16.360 2.594 13.464 1.00 95.38 224 PHE A C 1
ATOM 1871 O O . PHE A 1 224 ? -15.513 1.729 13.699 1.00 95.38 224 PHE A O 1
ATOM 1878 N N . ALA A 1 225 ? -17.654 2.390 13.729 1.00 95.25 225 ALA A N 1
ATOM 1879 C CA . ALA A 1 225 ? -18.157 1.125 14.263 1.00 95.25 225 ALA A CA 1
ATOM 1880 C C . ALA A 1 225 ? -18.118 0.027 13.189 1.00 95.25 225 ALA A C 1
ATOM 1882 O O . ALA A 1 225 ? -17.654 -1.087 13.458 1.00 95.25 225 ALA A O 1
ATOM 1883 N N . LYS A 1 226 ? -18.508 0.355 11.950 1.00 96.62 226 LYS A N 1
ATOM 1884 C CA . LYS A 1 226 ? -18.347 -0.522 10.778 1.00 96.62 226 LYS A CA 1
ATOM 1885 C C . LYS A 1 226 ? -16.876 -0.833 10.512 1.00 96.62 226 LYS A C 1
ATOM 1887 O O . LYS A 1 226 ? -16.537 -1.995 10.291 1.00 96.62 226 LYS A O 1
ATOM 1892 N N . ALA A 1 227 ? -15.983 0.153 10.628 1.00 97.31 227 ALA A N 1
ATOM 1893 C CA . ALA A 1 227 ? -14.542 -0.064 10.498 1.00 97.31 227 ALA A CA 1
ATOM 1894 C C . ALA A 1 227 ? -13.998 -1.066 11.524 1.00 97.31 227 ALA A C 1
ATOM 1896 O O . ALA A 1 227 ? -13.319 -2.024 11.145 1.00 97.31 227 ALA A O 1
ATOM 1897 N N . LEU A 1 228 ? -14.352 -0.907 12.803 1.00 97.50 228 LEU A N 1
ATOM 1898 C CA . LEU A 1 228 ? -13.970 -1.855 13.850 1.00 97.50 228 LEU A CA 1
ATOM 1899 C C . LEU A 1 228 ? -14.551 -3.254 13.597 1.00 97.50 228 LEU A C 1
ATOM 1901 O O . LEU A 1 228 ? -13.849 -4.251 13.777 1.00 97.50 228 LEU A O 1
ATOM 1905 N N . SER A 1 229 ? -15.806 -3.340 13.150 1.00 97.88 229 SER A N 1
ATOM 1906 C CA . SER A 1 229 ? -16.467 -4.605 12.809 1.00 97.88 229 SER A CA 1
ATOM 1907 C C . SER A 1 229 ? -15.734 -5.352 11.688 1.00 97.88 229 SER A C 1
ATOM 1909 O O . SER A 1 229 ? -15.419 -6.536 11.832 1.00 97.88 229 SER A O 1
ATOM 1911 N N . LEU A 1 230 ? -15.363 -4.656 10.609 1.00 98.12 230 LEU A N 1
ATOM 1912 C CA . LEU A 1 230 ? -14.623 -5.237 9.485 1.00 98.12 230 LEU A CA 1
ATOM 1913 C C . LEU A 1 230 ? -13.236 -5.746 9.902 1.00 98.12 230 LEU A C 1
ATOM 1915 O O . LEU A 1 230 ? -12.877 -6.880 9.582 1.00 98.12 230 LEU A O 1
ATOM 1919 N N . VAL A 1 231 ? -12.476 -4.959 10.673 1.00 98.19 231 VAL A N 1
ATOM 1920 C CA . VAL A 1 231 ? -11.157 -5.378 11.189 1.00 98.19 231 VAL A CA 1
ATOM 1921 C C . VAL A 1 231 ? -11.290 -6.573 12.138 1.00 98.19 231 VAL A C 1
ATOM 1923 O O . VAL A 1 231 ? -10.506 -7.520 12.058 1.00 98.19 231 VAL A O 1
ATOM 1926 N N . SER A 1 232 ? -12.322 -6.584 12.985 1.00 98.19 232 SER A N 1
ATOM 1927 C CA . SER A 1 232 ? -12.637 -7.728 13.851 1.00 98.19 232 SER A CA 1
ATOM 1928 C C . SER A 1 232 ? -12.951 -8.983 13.029 1.00 98.19 232 SER A C 1
ATOM 1930 O O . SER A 1 232 ? -12.509 -10.081 13.371 1.00 98.19 232 SER A O 1
ATOM 1932 N N . GLY A 1 233 ? -13.661 -8.829 11.907 1.00 98.31 233 GLY A N 1
ATOM 1933 C CA . GLY A 1 233 ? -13.928 -9.899 10.947 1.00 98.31 233 GLY A CA 1
ATOM 1934 C C . GLY A 1 233 ? -12.653 -10.460 10.312 1.00 98.31 233 GLY A C 1
ATOM 1935 O O . GLY A 1 233 ? -12.495 -11.681 10.243 1.00 98.31 233 GLY A O 1
ATOM 1936 N N . VAL A 1 234 ? -11.714 -9.593 9.915 1.00 98.31 234 VAL A N 1
ATOM 1937 C CA . VAL A 1 234 ? -10.386 -10.003 9.423 1.00 98.31 234 VAL A CA 1
ATOM 1938 C C . VAL A 1 234 ? -9.650 -10.811 10.490 1.00 98.31 234 VAL A C 1
ATOM 1940 O O . VAL A 1 234 ? -9.204 -11.924 10.207 1.00 98.31 234 VAL A O 1
ATOM 1943 N N . TYR A 1 235 ? -9.584 -10.314 11.729 1.00 98.38 235 TYR A N 1
ATOM 1944 C CA . TYR A 1 235 ? -8.946 -11.039 12.830 1.00 98.38 235 TYR A CA 1
ATOM 1945 C C . TYR A 1 235 ? -9.587 -12.410 13.059 1.00 98.38 235 TYR A C 1
ATOM 1947 O O . TYR A 1 235 ? -8.883 -13.411 13.157 1.00 98.38 235 TYR A O 1
ATOM 1955 N N . ALA A 1 236 ? -10.919 -12.485 13.085 1.00 98.12 236 ALA A N 1
ATOM 1956 C CA . ALA A 1 236 ? -11.642 -13.736 13.285 1.00 98.12 236 ALA A CA 1
ATOM 1957 C C . ALA A 1 236 ? -11.383 -14.761 12.168 1.00 98.12 236 ALA A C 1
ATOM 1959 O O . ALA A 1 236 ? -11.386 -15.962 12.435 1.00 98.12 236 ALA A O 1
ATOM 1960 N N . ARG A 1 237 ? -11.156 -14.318 10.923 1.00 97.12 237 ARG A N 1
ATOM 1961 C CA . ARG A 1 237 ? -10.722 -15.200 9.826 1.00 97.12 237 ARG A CA 1
ATOM 1962 C C . ARG A 1 237 ? -9.281 -15.658 10.024 1.00 97.12 237 ARG A C 1
ATOM 1964 O O . ARG A 1 237 ? -9.023 -16.856 9.945 1.00 97.12 237 ARG A O 1
ATOM 1971 N N . LEU A 1 238 ? -8.374 -14.736 10.344 1.00 97.56 238 LEU A N 1
ATOM 1972 C CA . LEU A 1 238 ? -6.966 -15.056 10.577 1.00 97.56 238 LEU A CA 1
ATOM 1973 C C . LEU A 1 238 ? -6.770 -15.988 11.786 1.00 97.56 238 LEU A C 1
ATOM 1975 O O . LEU A 1 238 ? -5.921 -16.872 11.763 1.00 97.56 238 LEU A O 1
ATOM 1979 N N . ALA A 1 239 ? -7.581 -15.858 12.831 1.00 96.69 239 ALA A N 1
ATOM 1980 C CA . ALA A 1 239 ? -7.503 -16.697 14.025 1.00 96.69 239 ALA A CA 1
ATOM 1981 C C . ALA A 1 239 ? -7.854 -18.179 13.774 1.00 96.69 239 ALA A C 1
ATOM 1983 O O . ALA A 1 239 ? -7.619 -19.009 14.646 1.00 96.69 239 ALA A O 1
ATOM 1984 N N . LYS A 1 240 ? -8.414 -18.523 12.603 1.00 96.44 240 LYS A N 1
ATOM 1985 C CA . LYS A 1 240 ? -8.736 -19.910 12.217 1.00 96.44 240 LYS A CA 1
ATOM 1986 C C . LYS A 1 240 ? -7.559 -20.662 11.594 1.00 96.44 240 LYS A C 1
ATOM 1988 O O . LYS A 1 240 ? -7.686 -21.856 11.345 1.00 96.44 240 LYS A O 1
ATOM 1993 N N . GLN A 1 241 ? -6.465 -19.968 11.295 1.00 95.25 241 GLN A N 1
ATOM 1994 C CA . GLN A 1 241 ? -5.268 -20.534 10.682 1.00 95.25 241 GLN A CA 1
ATOM 1995 C C . GLN A 1 241 ? -4.041 -20.160 11.517 1.00 95.25 241 GLN A C 1
ATOM 1997 O O . GLN A 1 241 ? -4.039 -19.158 12.234 1.00 95.25 241 GLN A O 1
ATOM 2002 N N . ASP A 1 242 ? -2.975 -20.942 11.376 1.00 95.00 242 ASP A N 1
ATOM 2003 C CA . ASP A 1 242 ? -1.694 -20.703 12.058 1.00 95.00 242 ASP A CA 1
ATOM 2004 C C . ASP A 1 242 ? -0.598 -20.202 11.102 1.00 95.00 242 ASP A C 1
ATOM 2006 O O . ASP A 1 242 ? 0.528 -19.926 11.516 1.00 95.00 242 ASP A O 1
ATOM 2010 N N . CYS A 1 243 ? -0.896 -20.137 9.804 1.00 96.75 243 CYS A N 1
ATOM 2011 C CA . CYS A 1 243 ? 0.028 -19.721 8.756 1.00 96.75 243 CYS A CA 1
ATOM 2012 C C . CYS A 1 243 ? -0.738 -19.309 7.494 1.00 96.75 243 CYS A C 1
ATOM 2014 O O . CYS A 1 243 ? -1.919 -19.630 7.341 1.00 96.75 243 CYS A O 1
ATOM 2016 N N . PHE A 1 244 ? -0.050 -18.642 6.570 1.00 96.88 244 PHE A N 1
ATOM 2017 C CA . PHE A 1 244 ? -0.565 -18.429 5.226 1.00 96.88 244 PHE A CA 1
ATOM 2018 C C . PHE A 1 244 ? -0.648 -19.752 4.475 1.00 96.88 244 PHE A C 1
ATOM 2020 O O . PHE A 1 244 ? 0.302 -20.542 4.483 1.00 96.88 244 PHE A O 1
ATOM 2027 N N . VAL A 1 245 ? -1.758 -19.952 3.773 1.00 93.50 245 VAL A N 1
ATOM 2028 C CA . VAL A 1 245 ? -2.019 -21.132 2.949 1.00 93.50 245 VAL A CA 1
ATOM 2029 C C . VAL A 1 245 ? -2.115 -20.726 1.483 1.00 93.50 245 VAL A C 1
ATOM 2031 O O . VAL A 1 245 ? -2.563 -19.627 1.161 1.00 93.50 245 VAL A O 1
ATOM 2034 N N . CYS A 1 246 ? -1.661 -21.606 0.590 1.00 88.50 246 CYS A N 1
ATOM 2035 C CA . CYS A 1 246 ? -1.650 -21.315 -0.840 1.00 88.50 246 CYS A CA 1
ATOM 2036 C C . CYS A 1 246 ? -3.084 -21.240 -1.379 1.00 88.50 246 CYS A C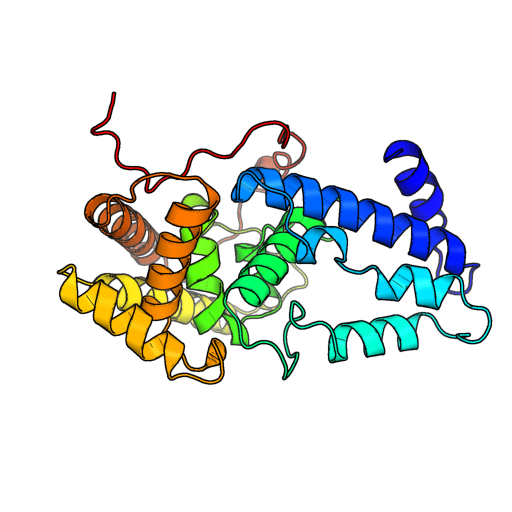 1
ATOM 2038 O O . CYS A 1 246 ? -3.879 -22.155 -1.150 1.00 88.50 246 CYS A O 1
ATOM 2040 N N . MET A 1 247 ? -3.401 -20.181 -2.121 1.00 82.88 247 MET A N 1
ATOM 2041 C CA . MET A 1 247 ? -4.627 -20.123 -2.911 1.00 82.88 247 MET A CA 1
ATOM 2042 C C . MET A 1 247 ? -4.592 -21.144 -4.062 1.00 82.88 247 MET A C 1
ATOM 2044 O O . MET A 1 247 ? -3.541 -21.328 -4.679 1.00 82.88 247 MET A O 1
ATOM 2048 N N . PRO A 1 248 ? -5.730 -21.776 -4.396 1.00 67.06 248 PRO A N 1
ATOM 2049 C CA . PRO A 1 248 ? -5.856 -22.591 -5.603 1.00 67.06 248 PRO A CA 1
ATOM 2050 C C . PRO A 1 248 ? -5.487 -21.801 -6.877 1.00 67.06 248 PRO A C 1
ATOM 2052 O O . PRO A 1 248 ? -5.852 -20.631 -7.019 1.00 67.06 248 PRO A O 1
ATOM 2055 N N . GLU A 1 249 ? -4.741 -22.430 -7.796 1.00 57.28 249 GLU A N 1
ATOM 2056 C CA . GLU A 1 249 ? -4.176 -21.791 -9.004 1.00 57.28 249 GLU A CA 1
ATOM 2057 C C . GLU A 1 249 ? -5.240 -21.202 -9.954 1.00 57.28 249 GLU A C 1
ATOM 2059 O O . GLU A 1 249 ? -4.973 -20.243 -10.679 1.00 57.28 249 GLU A O 1
ATOM 2064 N N . ASP A 1 250 ? -6.460 -21.735 -9.926 1.00 53.53 250 ASP A N 1
ATOM 2065 C CA . ASP A 1 250 ? -7.609 -21.307 -10.728 1.00 53.53 250 ASP A CA 1
ATOM 2066 C C . ASP A 1 250 ? -8.219 -19.972 -10.268 1.00 53.53 250 ASP A C 1
ATOM 2068 O O . ASP A 1 250 ? -8.877 -19.289 -11.053 1.00 53.53 250 ASP A O 1
ATOM 2072 N N . VAL A 1 251 ? -7.946 -19.539 -9.034 1.00 56.69 251 VAL A N 1
ATOM 2073 C CA . VAL A 1 251 ? -8.468 -18.276 -8.482 1.00 56.69 251 VAL A CA 1
ATOM 2074 C C . VAL A 1 251 ? -7.596 -17.072 -8.876 1.00 56.69 251 VAL A C 1
ATOM 2076 O O . VAL A 1 251 ? -8.058 -15.931 -8.862 1.00 56.69 251 VAL A O 1
ATOM 2079 N N . HIS A 1 252 ? -6.349 -17.297 -9.307 1.00 52.28 252 HIS A N 1
ATOM 2080 C CA . HIS A 1 252 ? -5.407 -16.216 -9.622 1.00 52.28 252 HIS A CA 1
ATOM 2081 C C . HIS A 1 252 ? -5.633 -15.567 -11.007 1.00 52.28 252 HIS A C 1
ATOM 2083 O O . HIS A 1 252 ? -5.111 -14.485 -11.292 1.00 52.28 252 HIS A O 1
ATOM 2089 N N . GLN A 1 253 ? -6.445 -16.175 -11.880 1.00 41.81 253 GLN A N 1
ATOM 2090 C CA . GLN A 1 253 ? -6.699 -15.651 -13.233 1.00 41.81 253 GLN A CA 1
ATOM 2091 C C . GLN A 1 253 ? -7.654 -14.434 -13.272 1.00 41.81 253 GLN A C 1
ATOM 2093 O O . GLN A 1 253 ? -7.913 -13.882 -14.341 1.00 41.81 253 GLN A O 1
ATOM 2098 N N . GLY A 1 254 ? -8.142 -13.963 -12.119 1.00 40.53 254 GLY A N 1
ATOM 2099 C CA . GLY A 1 254 ? -9.187 -12.937 -12.020 1.00 40.53 254 GLY A CA 1
ATOM 2100 C C . GLY A 1 254 ? -8.751 -11.469 -11.937 1.00 40.53 254 GLY A C 1
ATOM 2101 O O . GLY A 1 254 ? -9.623 -10.607 -11.926 1.00 40.53 254 GLY A O 1
ATOM 2102 N N . VAL A 1 255 ? -7.456 -11.127 -11.890 1.00 45.25 255 VAL A N 1
ATOM 2103 C CA . VAL A 1 255 ? -7.046 -9.704 -11.742 1.00 45.25 255 VAL A CA 1
ATOM 2104 C C . VAL A 1 255 ? -7.138 -8.928 -13.073 1.00 45.25 255 VAL A C 1
ATOM 2106 O O . VAL A 1 255 ? -7.128 -7.698 -13.107 1.00 45.25 255 VAL A O 1
ATOM 2109 N N . SER A 1 256 ? -7.308 -9.630 -14.200 1.00 39.44 256 SER A N 1
ATOM 2110 C CA . SER A 1 256 ? -7.441 -9.023 -15.532 1.00 39.44 256 SER A CA 1
ATOM 2111 C C . SER A 1 256 ? -8.879 -8.580 -15.844 1.00 39.44 256 SER A C 1
ATOM 2113 O O . SER A 1 256 ? -9.559 -9.141 -16.696 1.00 39.44 256 SER A O 1
ATOM 2115 N N . GLY A 1 257 ? -9.381 -7.558 -15.148 1.00 42.53 257 GLY A N 1
ATOM 2116 C CA . GLY A 1 257 ? -10.732 -7.077 -15.456 1.00 42.53 257 GLY A CA 1
ATOM 2117 C C . GLY A 1 257 ? -11.237 -5.830 -14.751 1.00 42.53 257 GLY A C 1
ATOM 2118 O O . GLY A 1 257 ? -12.351 -5.404 -15.052 1.00 42.53 257 GLY A O 1
ATOM 2119 N N . HIS A 1 258 ? -10.482 -5.211 -13.842 1.00 48.56 258 HIS A N 1
ATOM 2120 C CA . HIS A 1 258 ? -10.992 -4.012 -13.186 1.00 48.56 258 HIS A CA 1
ATOM 2121 C C . HIS A 1 258 ? -11.014 -2.827 -14.154 1.00 48.56 258 HIS A C 1
ATOM 2123 O O . HIS A 1 258 ? -9.991 -2.272 -14.559 1.00 48.56 258 HIS A O 1
ATOM 2129 N N . HIS A 1 259 ? -12.226 -2.427 -14.531 1.00 52.72 259 HIS A N 1
ATOM 2130 C CA . HIS A 1 259 ? -12.478 -1.127 -15.120 1.00 52.72 259 HIS A CA 1
ATOM 2131 C C . HIS A 1 259 ? -12.276 -0.058 -14.038 1.00 52.72 259 HIS A C 1
ATOM 2133 O O . HIS A 1 259 ? -13.231 0.388 -13.415 1.00 52.72 259 HIS A O 1
ATOM 2139 N N . TYR A 1 260 ? -11.035 0.408 -13.858 1.00 64.62 260 TYR A N 1
ATOM 2140 C CA . TYR A 1 260 ? -10.667 1.542 -12.986 1.00 64.62 260 TYR A CA 1
ATOM 2141 C C . TYR A 1 260 ? -11.230 2.902 -13.451 1.00 64.62 260 TYR A C 1
ATOM 2143 O O . TYR A 1 260 ? -10.663 3.958 -13.180 1.00 64.62 260 TYR A O 1
ATOM 2151 N N . LYS A 1 261 ? -12.318 2.887 -14.226 1.00 68.00 261 LYS A N 1
ATOM 2152 C CA . LYS A 1 261 ? -13.036 4.087 -14.658 1.00 68.00 261 LYS A CA 1
ATOM 2153 C C . LYS A 1 261 ? -13.939 4.631 -13.557 1.00 68.00 261 LYS A C 1
ATOM 2155 O O . LYS A 1 261 ? -14.274 5.809 -13.593 1.00 68.00 261 LYS A O 1
ATOM 2160 N N . GLU A 1 262 ? -14.338 3.774 -12.628 1.00 83.50 262 GLU A N 1
ATOM 2161 C CA . GLU A 1 262 ? -15.216 4.119 -11.518 1.00 83.50 262 GLU A CA 1
ATOM 2162 C C . GLU A 1 262 ? -14.399 4.339 -10.248 1.00 83.50 262 GLU A C 1
ATOM 2164 O O . GLU A 1 262 ? -13.272 3.860 -10.127 1.00 83.50 262 GLU A O 1
ATOM 2169 N N . ILE A 1 263 ? -14.959 5.105 -9.320 1.00 87.19 263 ILE A N 1
ATOM 2170 C CA . ILE A 1 263 ? -14.387 5.265 -7.986 1.00 87.19 263 ILE A CA 1
ATOM 2171 C C . ILE A 1 263 ? -14.815 4.045 -7.176 1.00 87.19 263 ILE A C 1
ATOM 2173 O O . ILE A 1 263 ? -15.984 3.658 -7.202 1.00 87.19 263 ILE A O 1
ATOM 2177 N N . LYS A 1 264 ? -13.867 3.429 -6.476 1.00 88.81 264 LYS A N 1
ATOM 2178 C CA . LYS A 1 264 ? -14.141 2.317 -5.581 1.00 88.81 264 LYS A CA 1
ATOM 2179 C C . LYS A 1 264 ? -15.054 2.777 -4.457 1.00 88.81 264 LYS A C 1
ATOM 2181 O O . LYS A 1 264 ? -14.769 3.773 -3.796 1.00 88.81 264 LYS A O 1
ATOM 2186 N N . ASP A 1 265 ? -16.088 1.993 -4.184 1.00 88.25 265 ASP A N 1
ATOM 2187 C CA . ASP A 1 265 ? -16.866 2.196 -2.974 1.00 88.25 265 ASP A CA 1
ATOM 2188 C C . ASP A 1 265 ? -16.017 1.922 -1.722 1.00 88.25 265 ASP A C 1
ATOM 2190 O O . ASP A 1 265 ? -15.293 0.922 -1.629 1.00 88.25 265 ASP A O 1
ATOM 2194 N N . CYS A 1 266 ? -16.079 2.843 -0.765 1.00 91.31 266 CYS A N 1
ATOM 2195 C CA . CYS A 1 266 ? -15.336 2.719 0.477 1.00 91.31 266 CYS A CA 1
ATOM 2196 C C . CYS A 1 266 ? -16.104 1.790 1.423 1.00 91.31 266 CYS A C 1
ATOM 2198 O O . CYS A 1 266 ? -17.212 2.140 1.834 1.00 91.31 266 CYS A O 1
ATOM 2200 N N . PRO A 1 267 ? -15.522 0.661 1.871 1.00 91.56 267 PRO A N 1
ATOM 2201 C CA . PRO A 1 267 ? -16.230 -0.288 2.732 1.00 91.56 267 PRO A CA 1
ATOM 2202 C C . PRO A 1 267 ? -16.564 0.290 4.116 1.00 91.56 267 PRO A C 1
ATOM 2204 O O . PRO A 1 267 ? -17.314 -0.318 4.873 1.00 91.56 267 PRO A O 1
ATOM 2207 N N . TYR A 1 268 ? -16.012 1.457 4.454 1.00 93.88 268 TYR A N 1
ATOM 2208 C CA . TYR A 1 268 ? -16.214 2.153 5.721 1.00 93.88 268 TYR A CA 1
ATOM 2209 C C . TYR A 1 268 ? -17.197 3.315 5.634 1.00 93.88 268 TYR A C 1
ATOM 2211 O O . TYR A 1 268 ? -17.372 4.017 6.626 1.00 93.88 268 TYR A O 1
ATOM 2219 N N . LYS A 1 269 ? -17.801 3.554 4.466 1.00 91.50 269 LYS A N 1
ATOM 2220 C CA . LYS A 1 269 ? -18.793 4.612 4.300 1.00 91.50 269 LYS A CA 1
ATOM 2221 C C . LYS A 1 269 ? -19.979 4.381 5.245 1.00 91.50 269 LYS A C 1
ATOM 2223 O O . LYS A 1 269 ? -20.418 3.235 5.403 1.00 91.50 269 LYS A O 1
ATOM 2228 N N . ASP A 1 270 ? -20.454 5.462 5.863 1.00 88.31 270 ASP A N 1
ATOM 2229 C CA . ASP A 1 270 ? -21.716 5.473 6.605 1.00 88.31 270 ASP A CA 1
ATOM 2230 C C . ASP A 1 270 ? -22.894 5.351 5.622 1.00 88.31 270 ASP A C 1
ATOM 2232 O O . ASP A 1 270 ? -23.045 6.158 4.701 1.00 88.31 270 ASP A O 1
ATOM 2236 N N . ASP A 1 271 ? -23.700 4.304 5.797 1.00 81.19 271 ASP A N 1
ATOM 2237 C CA . ASP A 1 271 ? -24.841 3.999 4.930 1.00 81.19 271 ASP A CA 1
ATOM 2238 C C . ASP A 1 271 ? -26.114 4.760 5.360 1.00 81.19 271 ASP A C 1
ATOM 2240 O O . ASP A 1 271 ? -27.143 4.652 4.694 1.00 81.19 271 ASP A O 1
ATOM 2244 N N . ALA A 1 272 ? -26.067 5.535 6.454 1.00 66.31 272 ALA A N 1
ATOM 2245 C CA . ALA A 1 272 ? -27.217 6.247 7.019 1.00 66.31 272 ALA A CA 1
ATOM 2246 C C . ALA A 1 272 ? -27.704 7.465 6.197 1.00 66.31 272 ALA A C 1
ATOM 2248 O O . ALA A 1 272 ? -28.672 8.115 6.593 1.00 66.31 272 ALA A O 1
ATOM 2249 N N . GLU A 1 273 ? -27.086 7.757 5.047 1.00 48.41 273 GLU A N 1
ATOM 2250 C CA . GLU A 1 273 ? -27.496 8.815 4.104 1.00 48.41 273 GLU A CA 1
ATOM 2251 C C . GLU A 1 273 ? -28.047 8.273 2.763 1.00 48.41 273 GLU A C 1
ATOM 2253 O O . GLU A 1 273 ? -27.765 8.826 1.695 1.00 48.41 273 GLU A O 1
ATOM 2258 N N . MET A 1 274 ? -28.858 7.206 2.795 1.00 41.50 274 MET A N 1
ATOM 2259 C CA . MET A 1 274 ? -29.766 6.842 1.688 1.00 41.50 274 MET A CA 1
ATOM 2260 C C . MET A 1 274 ? -31.230 6.814 2.119 1.00 41.50 274 MET A C 1
ATOM 2262 O O . MET A 1 274 ? -31.541 6.147 3.130 1.00 41.50 274 MET A O 1
#